Protein AF-A0A412AQC3-F1 (afdb_monomer_lite)

Sequence (320 aa):
MAAETPCSVLYNDIRSFGGLKHLEIARMLINGNSYLGSTLLEKCSSNRSYLTRYIVHRKPDQCAPAIYSDFTVTTLHLSAAICSKLGGGESAYRAIAEHYRGPAANEMMSALASYKLDSRLYANALNRIDNFDGNAVREKSTLYLMLFVATGALADPIQGVATVERFCDSKTGGHFGTTETTVGRGFTGSLEQPRTVAPNLGLLRTHADNCVDMQIHPLTRDPRGTVIGSLPKTSPSITDVGADASREHLRIWLEGGRWYAQGLGSTNGTVLESGAGDGDIVIEPPRDQREPGKIYPPVEIENSDRLHLGLYTTFLVIVD

Foldseek 3Di:
DPQFALLLLLQVCCCVQLVDHSLRLCVLWFDQCDDDVPDRCVVVSVPPVSCCPQQRRDHLVSADPVGTDQLLRSLVVSLVSSCVVVVHDPVSLLSLLCCLLPVSLVSSLSNCVVNVHPSLLLNLLSLVLVPPPPDDSNRSSSLSSQLSNQCSRNVHSLRSSVSSVVVVCVVVPDDDDDPDDPDDDDDDDDDDDPDPQQFWKWKWWAWPVRDIDPDTHTWDQPQQTEWEFCAEPDPPYDNPFDNQGHNGAKGWYDDPNFIWIAGPLTQQFKWKQAQVRPGIDGRTHHNVPDDPPDGRDIDTDDAQIWMDRHDTIIIHMHGD

pLDDT: mean 84.26, std 16.66, range [25.62, 98.25]

Structure (mmCIF, N/CA/C/O backbone):
data_AF-A0A412AQC3-F1
#
_entry.id   AF-A0A412AQ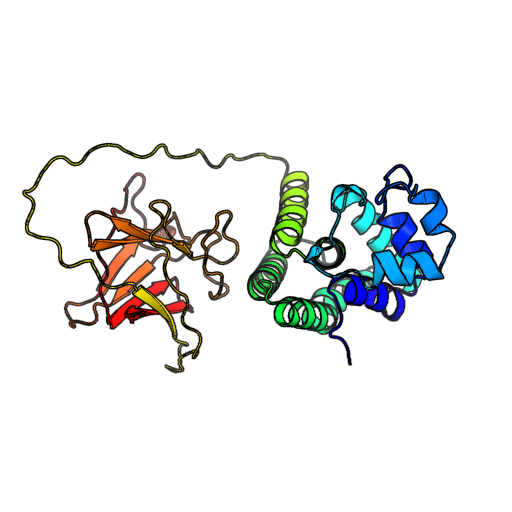C3-F1
#
loop_
_atom_site.group_PDB
_atom_site.id
_atom_site.type_symbol
_atom_site.label_atom_id
_atom_site.label_alt_id
_atom_site.label_comp_id
_atom_site.label_asym_id
_atom_site.label_entity_id
_atom_site.label_seq_id
_atom_site.pdbx_PDB_ins_code
_atom_site.Cartn_x
_atom_site.Cartn_y
_atom_site.Cartn_z
_atom_site.occupancy
_atom_site.B_iso_or_equiv
_atom_site.auth_seq_id
_atom_site.auth_comp_id
_atom_site.auth_asym_id
_atom_site.auth_atom_id
_atom_site.pdbx_PDB_model_num
ATOM 1 N N . MET A 1 1 ? 16.361 -23.184 0.534 1.00 46.31 1 MET A N 1
ATOM 2 C CA . MET A 1 1 ? 16.804 -22.000 -0.237 1.00 46.31 1 MET A CA 1
ATOM 3 C C . MET A 1 1 ? 16.588 -20.777 0.637 1.00 46.31 1 MET A C 1
ATOM 5 O O . MET A 1 1 ? 15.624 -20.783 1.390 1.00 46.31 1 MET A O 1
ATOM 9 N N . ALA A 1 2 ? 17.494 -19.795 0.632 1.00 60.47 2 ALA A N 1
ATOM 10 C CA . ALA A 1 2 ? 17.238 -18.533 1.333 1.00 60.47 2 ALA A CA 1
ATOM 11 C C . ALA A 1 2 ? 16.046 -17.833 0.661 1.00 60.47 2 ALA A C 1
ATOM 13 O O . ALA A 1 2 ? 15.967 -17.865 -0.565 1.00 60.47 2 ALA A O 1
ATOM 14 N N . ALA A 1 3 ? 15.129 -17.260 1.444 1.00 76.12 3 ALA A N 1
ATOM 15 C CA . ALA A 1 3 ? 14.009 -16.498 0.897 1.00 76.12 3 ALA A CA 1
ATOM 16 C C . ALA A 1 3 ? 14.535 -15.328 0.049 1.00 76.12 3 ALA A C 1
ATOM 18 O O . ALA A 1 3 ? 15.526 -14.692 0.422 1.00 76.12 3 ALA A O 1
ATOM 19 N N . GLU A 1 4 ? 13.900 -15.066 -1.093 1.00 89.38 4 GLU A N 1
ATOM 20 C CA . GLU A 1 4 ? 14.240 -13.905 -1.912 1.00 89.38 4 GLU A CA 1
ATOM 21 C C . GLU A 1 4 ? 13.885 -12.619 -1.163 1.00 89.38 4 GLU A C 1
ATOM 23 O O . GLU A 1 4 ? 12.818 -12.494 -0.563 1.00 89.38 4 GLU A O 1
ATOM 28 N N . THR A 1 5 ? 14.806 -11.657 -1.165 1.00 94.00 5 THR A N 1
ATOM 29 C CA . THR A 1 5 ? 14.566 -10.338 -0.575 1.00 94.00 5 THR A CA 1
ATOM 30 C C . THR A 1 5 ? 13.773 -9.468 -1.553 1.00 94.00 5 THR A C 1
ATOM 32 O O . THR A 1 5 ? 13.938 -9.641 -2.767 1.00 94.00 5 THR A O 1
ATOM 35 N N . PRO A 1 6 ? 12.994 -8.476 -1.074 1.00 95.69 6 PRO A N 1
ATOM 36 C CA . PRO A 1 6 ? 12.306 -7.519 -1.950 1.00 95.69 6 PRO A CA 1
ATOM 37 C C . PRO A 1 6 ? 13.243 -6.853 -2.972 1.00 95.69 6 PRO A C 1
ATOM 39 O O . PRO A 1 6 ? 12.898 -6.692 -4.142 1.00 95.69 6 PRO A O 1
ATOM 42 N N . CYS A 1 7 ? 14.478 -6.542 -2.562 1.00 94.81 7 CYS A N 1
ATOM 43 C CA . CYS A 1 7 ? 15.489 -5.975 -3.453 1.00 94.81 7 CYS A CA 1
ATOM 44 C C . CYS A 1 7 ? 15.936 -6.984 -4.521 1.00 94.81 7 CYS A C 1
ATOM 46 O O . CYS A 1 7 ? 16.091 -6.630 -5.689 1.00 94.81 7 CYS A O 1
ATOM 48 N N . SER A 1 8 ? 16.094 -8.262 -4.167 1.00 94.81 8 SER A N 1
ATOM 49 C CA . SER A 1 8 ? 16.455 -9.275 -5.160 1.00 94.81 8 SER A CA 1
ATOM 50 C C . SER A 1 8 ? 15.339 -9.511 -6.177 1.00 94.81 8 SER A C 1
ATOM 52 O O . SER A 1 8 ? 15.646 -9.580 -7.366 1.00 94.81 8 SER A O 1
ATOM 54 N N . VAL A 1 9 ? 14.071 -9.512 -5.742 1.00 97.00 9 VAL A N 1
ATOM 55 C CA . VAL A 1 9 ? 12.899 -9.569 -6.633 1.00 97.00 9 VAL A CA 1
ATOM 56 C C . VAL A 1 9 ? 12.920 -8.390 -7.604 1.00 97.00 9 VAL A C 1
ATOM 58 O O . VAL A 1 9 ? 12.839 -8.597 -8.810 1.00 97.00 9 VAL A O 1
ATOM 61 N N . LEU A 1 10 ? 13.149 -7.167 -7.110 1.00 97.00 10 LEU A N 1
ATOM 62 C CA . LEU A 1 10 ? 13.261 -5.966 -7.943 1.00 97.00 10 LEU A CA 1
ATOM 63 C C . LEU A 1 10 ? 14.299 -6.109 -9.069 1.00 97.00 10 LEU A C 1
ATOM 65 O O . LEU A 1 10 ? 14.001 -5.871 -10.240 1.00 97.00 10 LEU A O 1
ATOM 69 N N . TYR A 1 11 ? 15.534 -6.475 -8.723 1.00 95.44 11 TYR A N 1
ATOM 70 C CA . TYR A 1 11 ? 16.619 -6.561 -9.704 1.00 95.44 11 TYR A CA 1
ATOM 71 C C . TYR A 1 11 ? 16.440 -7.732 -10.676 1.00 95.44 11 TYR A C 1
ATOM 73 O O . TYR A 1 11 ? 16.729 -7.581 -11.867 1.00 95.44 11 TYR A O 1
ATOM 81 N N . ASN A 1 12 ? 15.982 -8.885 -10.182 1.00 95.75 12 ASN A N 1
ATOM 82 C CA . ASN A 1 12 ? 15.753 -10.072 -11.002 1.00 95.75 12 ASN A CA 1
ATOM 83 C C . ASN A 1 12 ? 14.592 -9.857 -11.983 1.00 95.75 12 ASN A C 1
ATOM 85 O O . ASN A 1 12 ? 14.699 -10.247 -13.149 1.00 95.75 12 ASN A O 1
ATOM 89 N N . ASP A 1 13 ? 13.524 -9.192 -11.544 1.00 97.62 13 ASP A N 1
ATOM 90 C CA . ASP A 1 13 ? 12.362 -8.883 -12.373 1.00 97.62 13 ASP A CA 1
ATOM 91 C C . ASP A 1 13 ? 12.714 -7.898 -13.493 1.00 97.62 13 ASP A C 1
ATOM 93 O O . ASP A 1 13 ? 12.592 -8.229 -14.672 1.00 97.62 13 ASP A O 1
ATOM 97 N N . ILE A 1 14 ? 13.287 -6.735 -13.158 1.00 96.88 14 ILE A N 1
ATOM 98 C CA . ILE A 1 14 ? 13.678 -5.739 -14.171 1.00 96.88 14 ILE A CA 1
ATOM 99 C C . ILE A 1 14 ? 14.715 -6.322 -15.147 1.00 96.88 14 ILE A C 1
ATOM 101 O O . ILE A 1 14 ? 14.774 -5.933 -16.317 1.00 96.88 14 ILE A O 1
ATOM 105 N N . ARG A 1 15 ? 15.528 -7.290 -14.709 1.00 95.62 15 ARG A N 1
ATOM 106 C CA . ARG A 1 15 ? 16.438 -8.002 -15.606 1.00 95.62 15 ARG A CA 1
ATOM 107 C C . ARG A 1 15 ? 15.732 -8.963 -16.549 1.00 95.62 15 ARG A C 1
ATOM 109 O O . ARG A 1 15 ? 16.081 -8.998 -17.728 1.00 95.62 15 ARG A O 1
ATOM 116 N N . SER A 1 16 ? 14.830 -9.784 -16.028 1.00 96.12 16 SER A N 1
ATOM 117 C CA . SER A 1 16 ? 14.173 -10.845 -16.795 1.00 96.12 16 SER A CA 1
ATOM 118 C C . SER A 1 16 ? 13.076 -10.298 -17.706 1.00 96.12 16 SER A C 1
ATOM 120 O O . SER A 1 16 ? 13.080 -10.606 -18.895 1.00 96.12 16 SER A O 1
ATOM 122 N N . PHE A 1 17 ? 12.204 -9.440 -17.180 1.00 97.06 17 PHE A N 1
ATOM 123 C CA . PHE A 1 17 ? 11.136 -8.780 -17.924 1.00 97.06 17 PHE A CA 1
ATOM 124 C C . PHE A 1 17 ? 11.638 -7.540 -18.671 1.00 97.06 17 PHE A C 1
ATOM 126 O O . PHE A 1 17 ? 11.439 -7.399 -19.875 1.00 97.06 17 PHE A O 1
ATOM 133 N N . GLY A 1 18 ? 12.337 -6.646 -17.968 1.00 93.19 18 GLY A N 1
ATOM 134 C CA . GLY A 1 18 ? 12.772 -5.361 -18.521 1.00 93.19 18 GLY A CA 1
ATOM 135 C C . GLY A 1 18 ? 14.003 -5.424 -19.431 1.00 93.19 18 GLY A C 1
ATOM 136 O O . GLY A 1 18 ? 14.337 -4.438 -20.088 1.00 93.19 18 GLY A O 1
ATOM 137 N N . GLY A 1 19 ? 14.705 -6.562 -19.472 1.00 93.69 19 GLY A N 1
ATOM 138 C CA . GLY A 1 19 ? 15.883 -6.768 -20.317 1.00 93.69 19 GLY A CA 1
ATOM 139 C C . GLY A 1 19 ? 17.107 -5.926 -19.929 1.00 93.69 19 GLY A C 1
ATOM 140 O O . GLY A 1 19 ? 18.014 -5.752 -20.752 1.00 93.69 19 GLY A O 1
ATOM 141 N N . LEU A 1 20 ? 17.149 -5.387 -18.704 1.00 93.56 20 LEU A N 1
ATOM 142 C CA . LEU A 1 20 ? 18.260 -4.574 -18.196 1.00 93.56 20 LEU A CA 1
ATOM 143 C C . LEU A 1 20 ? 19.239 -5.409 -17.363 1.00 93.56 20 LEU A C 1
ATOM 145 O O . LEU A 1 20 ? 18.870 -6.311 -16.617 1.00 93.56 20 LEU A O 1
ATOM 149 N N . LYS A 1 21 ? 20.533 -5.110 -17.425 1.00 91.25 21 LYS A N 1
ATOM 150 C CA . LYS A 1 21 ? 21.514 -5.753 -16.538 1.00 91.25 21 LYS A CA 1
ATOM 151 C C . LYS A 1 21 ? 21.414 -5.148 -15.139 1.00 91.25 21 LYS A C 1
ATOM 153 O O . LYS A 1 21 ? 21.172 -3.954 -14.999 1.00 91.25 21 LYS A O 1
ATOM 158 N N . HIS A 1 22 ? 21.751 -5.921 -14.099 1.00 90.12 22 HIS A N 1
ATOM 159 C CA . HIS A 1 22 ? 21.803 -5.405 -12.717 1.00 90.12 22 HIS A CA 1
ATOM 160 C C . HIS A 1 22 ? 22.642 -4.125 -12.601 1.00 90.12 22 HIS A C 1
ATOM 162 O O . HIS A 1 22 ? 22.300 -3.234 -11.837 1.00 90.12 22 HIS A O 1
ATOM 168 N N . LEU A 1 23 ? 23.713 -4.008 -13.393 1.00 86.62 23 LEU A N 1
ATOM 169 C CA . LEU A 1 23 ? 24.557 -2.815 -13.418 1.00 86.62 23 LEU A CA 1
ATOM 170 C C . LEU A 1 23 ? 23.828 -1.569 -13.939 1.00 86.62 23 LEU A C 1
ATOM 172 O O . LEU A 1 23 ? 24.026 -0.482 -13.411 1.00 86.62 23 LEU A O 1
ATOM 176 N N . GLU A 1 24 ? 23.006 -1.727 -14.978 1.00 89.00 24 GLU A N 1
ATOM 177 C CA . GLU A 1 24 ? 22.219 -0.637 -15.564 1.00 89.00 24 GLU A CA 1
ATOM 178 C C . GLU A 1 24 ? 21.145 -0.186 -14.574 1.00 89.00 24 GLU A C 1
ATOM 180 O O . GLU A 1 24 ? 21.021 1.006 -14.309 1.00 89.00 24 GLU A O 1
ATOM 185 N N . ILE A 1 25 ? 20.465 -1.149 -13.944 1.00 92.00 25 ILE A N 1
ATOM 186 C CA . ILE A 1 25 ? 19.465 -0.903 -12.898 1.00 92.00 25 ILE A CA 1
ATOM 187 C C . ILE A 1 25 ? 20.100 -0.141 -11.726 1.00 92.00 25 ILE A C 1
ATOM 189 O O . ILE A 1 25 ? 19.596 0.895 -11.305 1.00 92.00 25 ILE A O 1
ATOM 193 N N . ALA A 1 26 ? 21.254 -0.604 -11.239 1.00 89.31 26 ALA A N 1
ATOM 194 C CA . ALA A 1 26 ? 21.954 0.018 -10.120 1.00 89.31 26 ALA A CA 1
ATOM 195 C C . ALA A 1 26 ? 22.400 1.451 -10.422 1.00 89.31 26 ALA A C 1
ATOM 197 O O . ALA A 1 26 ? 22.283 2.314 -9.563 1.00 89.31 26 ALA A O 1
ATOM 198 N N . ARG A 1 27 ? 22.885 1.721 -11.639 1.00 86.44 27 ARG A N 1
ATOM 199 C CA . ARG A 1 27 ? 23.279 3.076 -12.059 1.00 86.44 27 ARG A CA 1
ATOM 200 C C . ARG A 1 27 ? 22.101 4.037 -12.155 1.00 86.44 27 ARG A C 1
ATOM 202 O O . ARG A 1 27 ? 22.302 5.234 -12.006 1.00 86.44 27 ARG A O 1
ATOM 209 N N . MET A 1 28 ? 20.904 3.525 -12.431 1.00 90.25 28 MET A N 1
ATOM 210 C CA . MET A 1 28 ? 19.693 4.337 -12.409 1.00 90.25 28 MET A CA 1
ATOM 211 C C . MET A 1 28 ? 19.215 4.571 -10.978 1.00 90.25 28 MET A C 1
ATOM 213 O O . MET A 1 28 ? 18.872 5.695 -10.652 1.00 90.25 28 MET A O 1
ATOM 217 N N . LEU A 1 29 ? 19.203 3.544 -10.124 1.00 89.75 29 LEU A N 1
ATOM 218 C CA . LEU A 1 29 ? 18.623 3.634 -8.779 1.00 89.75 29 LEU A CA 1
ATOM 219 C C . LEU A 1 29 ? 19.538 4.280 -7.735 1.00 89.75 29 LEU A C 1
ATOM 221 O O . LEU A 1 29 ? 19.044 4.925 -6.815 1.00 89.75 29 LEU A O 1
ATOM 225 N N . ILE A 1 30 ? 20.849 4.060 -7.815 1.00 87.56 30 ILE A N 1
ATOM 226 C CA . ILE A 1 30 ? 21.800 4.439 -6.767 1.00 87.56 30 ILE A CA 1
ATOM 227 C C . ILE A 1 30 ? 22.397 5.807 -7.077 1.00 87.56 30 ILE A C 1
ATOM 229 O O . ILE A 1 30 ? 22.937 6.038 -8.159 1.00 87.56 30 ILE A O 1
ATOM 233 N N . ASN A 1 31 ? 22.403 6.681 -6.075 1.00 82.06 31 ASN A N 1
ATOM 234 C CA . ASN A 1 31 ? 23.169 7.910 -6.114 1.00 82.06 31 ASN A CA 1
ATOM 235 C C . ASN A 1 31 ? 24.667 7.568 -6.039 1.00 82.06 31 ASN A C 1
ATOM 237 O O . ASN A 1 31 ? 25.172 7.146 -4.998 1.00 82.06 31 ASN A O 1
ATOM 241 N N . GLY A 1 32 ? 25.388 7.746 -7.149 1.00 71.12 32 GLY A N 1
ATOM 242 C CA . GLY A 1 32 ? 26.819 7.428 -7.246 1.00 71.12 32 GLY A CA 1
ATOM 243 C C . GLY A 1 32 ? 27.690 8.162 -6.219 1.00 71.12 32 GLY A C 1
ATOM 244 O O . GLY A 1 32 ? 28.715 7.627 -5.802 1.00 71.12 32 GLY A O 1
ATOM 245 N N . ASN A 1 33 ? 27.238 9.327 -5.745 1.00 75.12 33 ASN A N 1
ATOM 246 C CA . ASN A 1 33 ? 27.928 10.127 -4.731 1.00 75.12 33 ASN A CA 1
ATOM 247 C C . ASN A 1 33 ? 27.667 9.652 -3.290 1.00 75.12 33 ASN A C 1
ATOM 249 O O . ASN A 1 33 ? 28.260 10.187 -2.352 1.00 75.12 33 ASN A O 1
ATOM 253 N N . SER A 1 34 ? 26.786 8.668 -3.096 1.00 74.50 34 SER A N 1
ATOM 254 C CA . SER A 1 34 ? 26.482 8.111 -1.780 1.00 74.50 34 SER A CA 1
ATOM 255 C C . SER A 1 34 ? 27.502 7.054 -1.352 1.00 74.50 34 SER A C 1
ATOM 257 O O . SER A 1 34 ? 28.178 6.413 -2.163 1.00 74.50 34 SER A O 1
ATOM 259 N N . TYR A 1 35 ? 27.579 6.844 -0.040 1.00 71.94 35 TYR A N 1
ATOM 260 C CA . TYR A 1 35 ? 28.471 5.876 0.588 1.00 71.94 35 TYR A CA 1
ATOM 261 C C . TYR A 1 35 ? 27.675 4.759 1.263 1.00 71.94 35 TYR A C 1
ATOM 263 O O . TYR A 1 35 ? 26.619 4.998 1.849 1.00 71.94 35 TYR A O 1
ATOM 271 N N . LEU A 1 36 ? 28.211 3.539 1.225 1.00 68.50 36 LEU A N 1
ATOM 272 C CA . LEU A 1 36 ? 27.773 2.432 2.075 1.00 68.50 36 LEU A CA 1
ATOM 273 C C . LEU A 1 36 ? 28.935 2.052 2.998 1.00 68.50 36 LEU A C 1
ATOM 275 O O . LEU A 1 36 ? 29.924 1.453 2.566 1.00 68.50 36 LEU A O 1
ATOM 279 N N . GLY A 1 37 ? 28.851 2.468 4.263 1.00 74.12 37 GLY A N 1
ATOM 280 C CA . GLY A 1 37 ? 30.009 2.472 5.159 1.00 74.12 37 GLY A CA 1
ATOM 281 C C . GLY A 1 37 ? 31.085 3.430 4.637 1.00 74.12 37 GLY A C 1
ATOM 282 O O . GLY A 1 37 ? 30.798 4.587 4.358 1.00 74.12 37 GLY A O 1
ATOM 283 N N . SER A 1 38 ? 32.314 2.945 4.457 1.00 69.50 38 SER A N 1
ATOM 284 C CA . SER A 1 38 ? 33.432 3.720 3.894 1.00 69.50 38 SER A CA 1
ATOM 285 C C . SER A 1 38 ? 33.549 3.642 2.363 1.00 69.50 38 SER A C 1
ATOM 287 O O . SER A 1 38 ? 34.479 4.206 1.787 1.00 69.50 38 SER A O 1
ATOM 289 N N . THR A 1 39 ? 32.641 2.931 1.682 1.00 71.06 39 THR A N 1
ATOM 290 C CA . THR A 1 39 ? 32.763 2.663 0.240 1.00 71.06 39 THR A CA 1
ATOM 291 C C . THR A 1 39 ? 31.889 3.604 -0.585 1.00 71.06 39 THR A C 1
ATOM 293 O O . THR A 1 39 ? 30.672 3.614 -0.414 1.00 71.06 39 THR A O 1
ATOM 296 N N . LEU A 1 40 ? 32.502 4.347 -1.515 1.00 72.12 40 LEU A N 1
ATOM 297 C CA . LEU A 1 40 ? 31.800 5.164 -2.513 1.00 72.12 40 LEU A CA 1
ATOM 298 C C . LEU A 1 40 ? 31.076 4.266 -3.525 1.00 72.12 40 LEU A C 1
ATOM 300 O O . LEU A 1 40 ? 31.705 3.426 -4.180 1.00 72.12 40 LEU A O 1
ATOM 304 N N . LEU A 1 41 ? 29.769 4.460 -3.684 1.00 71.69 41 LEU A N 1
ATOM 305 C CA . LEU A 1 41 ? 28.930 3.560 -4.476 1.00 71.69 41 LEU A CA 1
ATOM 306 C C . LEU A 1 41 ? 29.138 3.672 -5.988 1.00 71.69 41 LEU A C 1
ATOM 308 O O . LEU A 1 41 ? 28.907 2.691 -6.698 1.00 71.69 41 LEU A O 1
ATOM 312 N N . GLU A 1 42 ? 29.680 4.783 -6.486 1.00 70.38 42 GLU A N 1
ATOM 313 C CA . GLU A 1 42 ? 30.156 4.883 -7.870 1.00 70.38 42 GLU A CA 1
ATOM 314 C C . GLU A 1 42 ? 31.153 3.756 -8.207 1.00 70.38 42 GLU A C 1
ATOM 316 O O . GLU A 1 42 ? 31.015 3.069 -9.225 1.00 70.38 42 GLU A O 1
ATOM 321 N N . LYS A 1 43 ? 32.092 3.463 -7.296 1.00 64.38 43 LYS A N 1
ATOM 322 C CA . LYS A 1 43 ? 33.069 2.372 -7.461 1.00 64.38 43 LYS A CA 1
ATOM 323 C C . LYS A 1 43 ? 32.405 0.992 -7.380 1.00 64.38 43 LYS A C 1
ATOM 325 O O . LYS A 1 43 ? 32.821 0.058 -8.067 1.00 64.38 43 LYS A O 1
ATOM 330 N N . CYS A 1 44 ? 31.331 0.863 -6.602 1.00 62.97 44 CYS A N 1
ATOM 331 C CA . CYS A 1 44 ? 30.537 -0.364 -6.478 1.00 62.97 44 CYS A CA 1
ATOM 332 C C . CYS A 1 44 ? 29.709 -0.662 -7.731 1.00 62.97 44 CYS A C 1
ATOM 334 O O . CYS A 1 44 ? 29.582 -1.824 -8.117 1.00 62.97 44 CYS A O 1
ATOM 336 N N . SER A 1 45 ? 29.228 0.378 -8.418 1.00 62.00 45 SER A N 1
ATOM 337 C CA . SER A 1 45 ? 28.514 0.287 -9.702 1.00 62.00 45 SER A CA 1
ATOM 338 C C . SER A 1 45 ? 29.398 -0.166 -10.878 1.00 62.00 45 SER A C 1
ATOM 340 O O . SER A 1 45 ? 28.942 -0.239 -12.018 1.00 62.00 45 SER A O 1
ATOM 342 N N . SER A 1 46 ? 30.669 -0.474 -10.604 1.00 68.19 46 SER A N 1
ATOM 343 C CA . SER A 1 46 ? 31.635 -1.059 -11.538 1.00 68.19 46 SER A CA 1
ATOM 344 C C . SER A 1 46 ? 32.037 -2.492 -11.149 1.00 68.19 46 SER A C 1
ATOM 346 O O . SER A 1 46 ? 32.653 -3.196 -11.947 1.00 68.19 46 SER A O 1
ATOM 348 N N . ASN A 1 47 ? 31.666 -2.962 -9.947 1.00 76.44 47 ASN A N 1
ATOM 349 C CA . ASN A 1 47 ? 32.012 -4.286 -9.425 1.00 76.44 47 ASN A CA 1
ATOM 350 C C . ASN A 1 47 ? 30.760 -5.165 -9.264 1.00 76.44 47 ASN A C 1
ATOM 352 O O . ASN A 1 47 ? 30.008 -5.061 -8.292 1.00 76.44 47 ASN A O 1
ATOM 356 N N . ARG A 1 48 ? 30.568 -6.092 -10.210 1.00 74.56 48 ARG A N 1
ATOM 357 C CA . ARG A 1 48 ? 29.408 -6.999 -10.260 1.00 74.56 48 ARG A CA 1
ATOM 358 C C . ARG A 1 48 ? 29.245 -7.854 -8.999 1.00 74.56 48 ARG A C 1
ATOM 360 O O . ARG A 1 48 ? 28.116 -8.055 -8.545 1.00 74.56 48 ARG A O 1
ATOM 367 N N . SER A 1 49 ? 30.346 -8.360 -8.446 1.00 77.75 49 SER A N 1
ATOM 368 C CA . SER A 1 49 ? 30.324 -9.213 -7.253 1.00 77.75 49 SER A CA 1
ATOM 369 C C . SER A 1 49 ? 29.890 -8.423 -6.021 1.00 77.75 49 SER A C 1
ATOM 371 O O . SER A 1 49 ? 29.086 -8.912 -5.231 1.00 77.75 49 SER A O 1
ATOM 373 N N . TYR A 1 50 ? 30.358 -7.176 -5.897 1.00 79.69 50 TYR A N 1
ATOM 374 C CA . TYR A 1 50 ? 29.933 -6.277 -4.826 1.00 79.69 50 TYR A CA 1
ATOM 375 C C . TYR A 1 50 ? 28.442 -5.949 -4.938 1.00 79.69 50 TYR A C 1
ATOM 377 O O . TYR A 1 50 ? 27.698 -6.123 -3.974 1.00 79.69 50 TYR A O 1
ATOM 385 N N . LEU A 1 51 ? 27.995 -5.524 -6.125 1.00 81.19 51 LEU A N 1
ATOM 386 C CA . LEU A 1 51 ? 26.603 -5.150 -6.366 1.00 81.19 51 LEU A CA 1
ATOM 387 C C . LEU A 1 51 ? 25.642 -6.288 -6.001 1.00 81.19 51 LEU A C 1
ATOM 389 O O . LEU A 1 51 ? 24.672 -6.085 -5.275 1.00 81.19 51 LEU A O 1
ATOM 393 N N . THR A 1 52 ? 25.949 -7.500 -6.461 1.00 80.75 52 THR A N 1
ATOM 394 C CA . THR A 1 52 ? 25.108 -8.676 -6.209 1.00 80.75 52 THR A CA 1
ATOM 395 C C . THR A 1 52 ? 25.045 -8.996 -4.713 1.00 80.75 52 THR A C 1
ATOM 397 O O . THR A 1 52 ? 23.965 -9.205 -4.166 1.00 80.75 52 THR A O 1
ATOM 400 N N . ARG A 1 53 ? 26.191 -8.979 -4.022 1.00 78.94 53 ARG A N 1
ATOM 401 C CA . ARG A 1 53 ? 26.277 -9.383 -2.614 1.00 78.94 53 ARG A CA 1
ATOM 402 C C . ARG A 1 53 ? 25.704 -8.355 -1.635 1.00 78.94 53 ARG A C 1
ATOM 404 O O . ARG A 1 53 ? 25.102 -8.758 -0.648 1.00 78.94 53 ARG A O 1
ATOM 411 N N . TYR A 1 54 ? 25.916 -7.061 -1.874 1.00 80.25 54 TYR A N 1
ATOM 412 C CA . TYR A 1 54 ? 25.642 -6.006 -0.883 1.00 80.25 54 TYR A CA 1
ATOM 413 C C . TYR A 1 54 ? 24.456 -5.100 -1.230 1.00 80.25 54 TYR A C 1
ATOM 415 O O . TYR A 1 54 ? 23.963 -4.372 -0.363 1.00 80.25 54 TYR A O 1
ATOM 423 N N . ILE A 1 55 ? 23.996 -5.117 -2.484 1.00 84.44 55 ILE A N 1
ATOM 424 C CA . ILE A 1 55 ? 22.815 -4.359 -2.914 1.00 84.44 55 ILE A CA 1
ATOM 425 C C . ILE A 1 55 ? 21.670 -5.314 -3.245 1.00 84.44 55 ILE A C 1
ATOM 427 O O . ILE A 1 55 ? 20.642 -5.259 -2.582 1.00 84.44 55 ILE A O 1
ATOM 431 N N . VAL A 1 56 ? 21.858 -6.216 -4.215 1.00 86.62 56 VAL A N 1
ATOM 432 C CA . VAL A 1 56 ? 20.769 -7.055 -4.753 1.00 86.62 56 VAL A CA 1
ATOM 433 C C . VAL A 1 56 ? 20.188 -7.989 -3.691 1.00 86.62 56 VAL A C 1
ATOM 435 O O . VAL A 1 56 ? 18.986 -7.996 -3.475 1.00 86.62 56 VAL A O 1
ATOM 438 N N . HIS A 1 57 ? 21.026 -8.744 -2.977 1.00 87.81 57 HIS A N 1
ATOM 439 C CA . HIS A 1 57 ? 20.567 -9.698 -1.951 1.00 87.81 57 HIS A CA 1
ATOM 440 C C . HIS A 1 57 ? 20.519 -9.113 -0.538 1.00 87.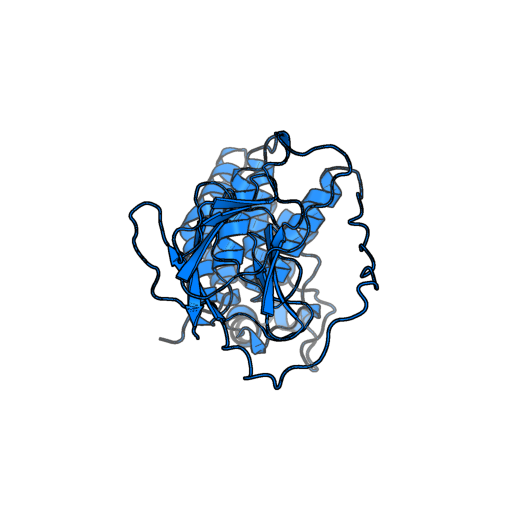81 57 HIS A C 1
ATOM 442 O O . HIS A 1 57 ? 20.622 -9.832 0.457 1.00 87.81 57 HIS A O 1
ATOM 448 N N . ARG A 1 58 ? 20.399 -7.791 -0.438 1.00 86.81 58 ARG A N 1
ATOM 449 C CA . ARG A 1 58 ? 20.313 -7.103 0.843 1.00 86.81 58 ARG A CA 1
ATOM 450 C C . ARG A 1 58 ? 19.009 -7.464 1.552 1.00 86.81 58 ARG A C 1
ATOM 452 O O . ARG A 1 58 ? 17.945 -7.456 0.931 1.00 86.81 58 ARG A O 1
ATOM 459 N N . LYS A 1 59 ? 19.105 -7.761 2.848 1.00 89.44 59 LYS A N 1
ATOM 460 C CA . LYS A 1 59 ? 17.944 -8.012 3.708 1.00 89.44 59 LYS A CA 1
ATOM 461 C C . LYS A 1 59 ? 17.276 -6.697 4.147 1.00 89.44 59 LYS A C 1
ATOM 463 O O . LYS A 1 59 ? 17.955 -5.669 4.164 1.00 89.44 59 LYS A O 1
ATOM 468 N N . PRO A 1 60 ? 15.986 -6.708 4.529 1.00 88.38 60 PRO A N 1
ATOM 469 C CA . PRO A 1 60 ? 15.271 -5.488 4.919 1.00 88.38 60 PRO A CA 1
ATOM 470 C C . PRO A 1 60 ? 15.941 -4.688 6.049 1.00 88.38 60 PRO A C 1
ATOM 472 O O . PRO A 1 60 ? 16.050 -3.470 5.961 1.00 88.38 60 PRO A O 1
ATOM 475 N N . ASP A 1 61 ? 16.498 -5.367 7.055 1.00 86.69 61 ASP A N 1
ATOM 476 C CA . ASP A 1 61 ? 17.220 -4.770 8.192 1.00 86.69 61 ASP A CA 1
ATOM 477 C C . ASP A 1 61 ? 18.540 -4.077 7.807 1.00 86.69 61 ASP A C 1
ATOM 479 O O . ASP A 1 61 ? 19.109 -3.320 8.588 1.00 86.69 61 ASP A O 1
ATOM 483 N N . GLN A 1 62 ? 19.032 -4.319 6.592 1.00 84.50 62 GLN A N 1
ATOM 484 C CA . GLN A 1 62 ? 20.269 -3.749 6.056 1.00 84.50 62 GLN A CA 1
ATOM 485 C C . GLN A 1 62 ? 20.003 -2.615 5.054 1.00 84.50 62 GLN A C 1
ATOM 487 O O . GLN A 1 62 ? 20.936 -2.120 4.402 1.00 84.50 62 GLN A O 1
ATOM 492 N N . CYS A 1 63 ? 18.738 -2.229 4.862 1.00 82.19 63 CYS A N 1
ATOM 493 C CA . CYS A 1 63 ? 18.363 -1.169 3.939 1.00 82.19 63 CYS A CA 1
ATOM 494 C C . CYS A 1 63 ? 19.016 0.167 4.324 1.00 82.19 63 CYS A C 1
ATOM 496 O O . CYS A 1 63 ? 19.083 0.537 5.491 1.00 82.19 63 CYS A O 1
ATOM 498 N N . ALA A 1 64 ? 19.524 0.893 3.326 1.00 82.44 64 ALA A N 1
ATOM 499 C CA . ALA A 1 64 ? 20.129 2.208 3.515 1.00 82.44 64 ALA A CA 1
ATOM 500 C C . ALA A 1 64 ? 19.474 3.194 2.540 1.00 82.44 64 ALA A C 1
ATOM 502 O O . ALA A 1 64 ? 20.002 3.387 1.447 1.00 82.44 64 ALA A O 1
ATOM 503 N N . PRO A 1 65 ? 18.335 3.812 2.900 1.00 85.00 65 PRO A N 1
ATOM 504 C CA . PRO A 1 65 ? 17.553 4.643 1.981 1.00 85.00 65 PRO A CA 1
ATOM 505 C C . PRO A 1 65 ? 18.356 5.771 1.317 1.00 85.00 65 PRO A C 1
ATOM 507 O O . PRO A 1 65 ? 18.168 6.051 0.139 1.00 85.00 65 PRO A O 1
ATOM 510 N N . ALA A 1 66 ? 19.320 6.356 2.037 1.00 84.75 66 ALA A N 1
ATOM 511 C CA . ALA A 1 66 ? 20.164 7.460 1.568 1.00 84.75 66 ALA A CA 1
ATOM 512 C C . ALA A 1 66 ? 21.075 7.121 0.369 1.00 84.75 66 ALA A C 1
ATOM 514 O O . ALA A 1 66 ? 21.696 8.012 -0.217 1.00 84.75 66 ALA A O 1
ATOM 515 N N . ILE A 1 67 ? 21.199 5.841 0.005 1.00 85.44 67 ILE A N 1
ATOM 516 C CA . ILE A 1 67 ? 21.982 5.444 -1.168 1.00 85.44 67 ILE A CA 1
ATOM 517 C C . ILE A 1 67 ? 21.212 5.615 -2.472 1.00 85.44 67 ILE A C 1
ATOM 519 O O . ILE A 1 67 ? 21.833 5.636 -3.530 1.00 85.44 67 ILE A O 1
ATOM 523 N N . TYR A 1 68 ? 19.884 5.687 -2.414 1.00 89.12 68 TYR A N 1
ATOM 524 C CA . TYR A 1 68 ? 19.055 5.755 -3.604 1.00 89.12 68 TYR A CA 1
ATOM 525 C C . TYR A 1 68 ? 18.860 7.200 -4.058 1.00 89.12 68 TYR A C 1
ATOM 527 O O . TYR A 1 68 ? 18.794 8.134 -3.258 1.00 89.12 68 TYR A O 1
ATOM 535 N N . SER A 1 69 ? 18.801 7.376 -5.372 1.00 88.00 69 SER A N 1
ATOM 536 C CA . SER A 1 69 ? 18.350 8.609 -6.007 1.00 88.00 69 SER A CA 1
ATOM 537 C C . SER A 1 69 ? 16.830 8.749 -5.882 1.00 88.00 69 SER A C 1
ATOM 539 O O . SER A 1 69 ? 16.137 7.836 -5.437 1.00 88.00 69 SER A O 1
ATOM 541 N N . ASP A 1 70 ? 16.296 9.900 -6.291 1.00 90.25 70 ASP A N 1
ATOM 542 C CA . ASP A 1 70 ? 14.855 10.141 -6.273 1.00 90.25 70 ASP A CA 1
ATOM 543 C C . ASP A 1 70 ? 14.091 9.069 -7.078 1.00 90.25 70 ASP A C 1
ATOM 545 O O . ASP A 1 70 ? 14.302 8.887 -8.282 1.00 90.25 70 ASP A O 1
ATOM 549 N N . PHE A 1 71 ? 13.195 8.342 -6.408 1.00 92.94 71 PHE A N 1
ATOM 550 C CA . PHE A 1 71 ? 12.453 7.239 -7.020 1.00 92.94 71 PHE A CA 1
ATOM 551 C C . PHE A 1 71 ? 11.499 7.688 -8.127 1.00 92.94 71 PHE A C 1
ATOM 553 O O . PHE A 1 71 ? 11.229 6.917 -9.045 1.00 92.94 71 PHE A O 1
ATOM 560 N N . THR A 1 72 ? 11.035 8.935 -8.099 1.00 89.44 72 THR A N 1
ATOM 561 C CA . THR A 1 72 ? 10.176 9.493 -9.145 1.00 89.44 72 THR A CA 1
ATOM 562 C C . THR A 1 72 ? 10.940 9.580 -10.460 1.00 89.44 72 THR A C 1
ATOM 564 O O . THR A 1 72 ? 10.515 9.030 -11.479 1.00 89.44 72 THR A O 1
ATOM 567 N N . VAL A 1 73 ? 12.107 10.229 -10.431 1.00 88.88 73 VAL A N 1
ATOM 568 C CA . VAL A 1 73 ? 12.955 10.425 -11.616 1.00 88.88 73 VAL A CA 1
ATOM 569 C C . VAL A 1 73 ? 13.477 9.087 -12.133 1.00 88.88 73 VAL A C 1
ATOM 571 O O . VAL A 1 73 ? 13.403 8.793 -13.328 1.00 88.88 73 VAL A O 1
ATOM 574 N N . THR A 1 74 ? 13.981 8.246 -11.233 1.00 91.19 74 THR A N 1
ATOM 575 C CA . THR A 1 74 ? 14.594 6.967 -11.610 1.00 91.19 74 THR A CA 1
ATOM 576 C C . THR A 1 74 ? 13.579 5.978 -12.173 1.00 91.19 74 THR A C 1
ATOM 578 O O . THR A 1 74 ? 13.876 5.311 -13.164 1.00 91.19 74 THR A O 1
ATOM 581 N N . THR A 1 75 ? 12.355 5.939 -11.638 1.00 93.69 75 THR A N 1
ATOM 582 C CA . THR A 1 75 ? 11.273 5.115 -12.198 1.00 93.69 75 THR A CA 1
ATOM 583 C C . THR A 1 75 ? 10.882 5.581 -13.597 1.00 93.69 75 THR A C 1
ATOM 585 O O . THR A 1 75 ? 10.677 4.748 -14.476 1.00 93.69 75 THR A O 1
ATOM 588 N N . LEU A 1 76 ? 10.814 6.891 -13.855 1.00 92.19 76 LEU A N 1
ATOM 589 C CA . LEU A 1 76 ? 10.522 7.402 -15.201 1.00 92.19 76 LEU A CA 1
ATOM 590 C C . LEU A 1 76 ? 11.598 6.979 -16.213 1.00 92.19 76 LEU A C 1
ATOM 592 O O . LEU A 1 76 ? 11.269 6.575 -17.331 1.00 92.19 76 LEU A O 1
ATOM 596 N N . HIS A 1 77 ? 12.872 7.007 -15.813 1.00 92.44 77 HIS A N 1
ATOM 597 C CA . HIS A 1 77 ? 13.977 6.515 -16.640 1.00 92.44 77 HIS A CA 1
ATOM 598 C C . HIS A 1 77 ? 13.906 5.000 -16.869 1.00 92.44 77 HIS A C 1
ATOM 600 O O . HIS A 1 77 ? 14.064 4.552 -18.006 1.00 92.44 77 HIS A O 1
ATOM 606 N N . LEU A 1 78 ? 13.616 4.216 -15.826 1.00 94.31 78 LEU A N 1
ATOM 607 C CA . LEU A 1 78 ? 13.416 2.769 -15.940 1.00 94.31 78 LEU A CA 1
ATOM 608 C C . LEU A 1 78 ? 12.239 2.439 -16.860 1.00 94.31 78 LEU A C 1
ATOM 610 O O . LEU A 1 78 ? 12.385 1.622 -17.761 1.00 94.31 78 LEU A O 1
ATOM 614 N N . SER A 1 79 ? 11.108 3.122 -16.695 1.00 93.75 79 SER A N 1
ATOM 615 C CA . SER A 1 79 ? 9.917 2.969 -17.534 1.00 93.75 79 SER A CA 1
ATOM 616 C C . SER A 1 79 ? 10.241 3.214 -19.009 1.00 93.75 79 SER A C 1
ATOM 618 O O . SER A 1 79 ? 9.899 2.400 -19.865 1.00 93.75 79 SER A O 1
ATOM 620 N N . ALA A 1 80 ? 10.976 4.287 -19.322 1.00 93.69 80 ALA A N 1
ATOM 621 C CA . ALA A 1 80 ? 11.415 4.576 -20.686 1.00 93.69 80 ALA A CA 1
ATOM 622 C C . ALA A 1 80 ? 12.394 3.520 -21.233 1.00 93.69 80 ALA A C 1
ATOM 624 O O . ALA A 1 80 ? 12.266 3.100 -22.386 1.00 93.69 80 ALA A O 1
ATOM 625 N N . ALA A 1 81 ? 13.349 3.065 -20.417 1.00 95.31 81 ALA A N 1
ATOM 626 C CA . ALA A 1 81 ? 14.327 2.055 -20.809 1.00 95.31 81 ALA A CA 1
ATOM 627 C C . ALA A 1 81 ? 13.670 0.692 -21.080 1.00 95.31 81 ALA A C 1
ATOM 629 O O . ALA A 1 81 ? 13.927 0.090 -22.122 1.00 95.31 81 ALA A O 1
ATOM 630 N N . ILE A 1 82 ? 12.782 0.242 -20.191 1.00 96.12 82 ILE A N 1
ATOM 631 C CA . ILE A 1 82 ? 12.008 -0.996 -20.348 1.00 96.12 82 ILE A CA 1
ATOM 632 C C . ILE A 1 82 ? 11.093 -0.885 -21.569 1.00 96.12 82 ILE A C 1
ATOM 634 O O . ILE A 1 82 ? 11.102 -1.766 -22.423 1.00 96.12 82 ILE A O 1
ATOM 638 N N . CYS A 1 83 ? 10.368 0.228 -21.716 1.00 94.88 83 CYS A N 1
ATOM 639 C CA . CYS A 1 83 ? 9.503 0.466 -22.871 1.00 94.88 83 CYS A CA 1
ATOM 640 C C . CYS A 1 83 ? 10.285 0.358 -24.192 1.00 94.88 83 CYS A C 1
ATOM 642 O O . CYS A 1 83 ? 9.840 -0.319 -25.115 1.00 94.88 83 CYS A O 1
ATOM 644 N N . SER A 1 84 ? 11.494 0.926 -24.254 1.00 94.75 84 SER A N 1
ATOM 645 C CA . SER A 1 84 ? 12.393 0.794 -25.408 1.00 94.75 84 SER A CA 1
ATOM 646 C C . SER A 1 84 ? 12.803 -0.661 -25.681 1.00 94.75 84 SER A C 1
ATOM 648 O O . SER A 1 84 ? 12.767 -1.108 -26.828 1.00 94.75 84 SER A O 1
ATOM 650 N N . LYS A 1 85 ? 13.124 -1.442 -24.638 1.00 94.50 85 LYS A N 1
ATOM 651 C CA . LYS A 1 85 ? 13.451 -2.876 -24.770 1.00 94.50 85 LYS A CA 1
ATOM 652 C C . LYS A 1 85 ? 12.273 -3.727 -25.243 1.00 94.50 85 LYS A C 1
ATOM 654 O O . LYS A 1 85 ? 12.495 -4.720 -25.927 1.00 94.50 85 LYS A O 1
ATOM 659 N N . LEU A 1 86 ? 11.048 -3.317 -24.923 1.00 93.19 86 LEU A N 1
ATOM 660 C CA . LEU A 1 86 ? 9.808 -3.986 -25.323 1.00 93.19 86 LEU A CA 1
ATOM 661 C C . LEU A 1 86 ? 9.276 -3.537 -26.699 1.00 93.19 86 LEU A C 1
ATOM 663 O O . LEU A 1 86 ? 8.172 -3.917 -27.080 1.00 93.19 86 LEU A O 1
ATOM 667 N N . GLY A 1 87 ? 10.036 -2.739 -27.458 1.00 91.31 87 GLY A N 1
ATOM 668 C CA . GLY A 1 87 ? 9.654 -2.283 -28.802 1.00 91.31 87 GLY A CA 1
ATOM 669 C C . GLY A 1 87 ? 8.898 -0.949 -28.847 1.00 91.31 87 GLY A C 1
ATOM 670 O O . GLY A 1 87 ? 8.570 -0.472 -29.932 1.00 91.31 87 GLY A O 1
ATOM 671 N N . GLY A 1 88 ? 8.682 -0.306 -27.698 1.00 91.56 88 GLY A N 1
ATOM 672 C CA . GLY A 1 88 ? 8.088 1.023 -27.591 1.00 91.56 88 GLY A CA 1
ATOM 673 C C . GLY A 1 88 ? 6.565 1.069 -27.747 1.00 91.56 88 GLY A C 1
ATOM 674 O O . GLY A 1 88 ? 5.879 0.058 -27.890 1.00 91.56 88 GLY A O 1
ATOM 675 N N . GLY A 1 89 ? 6.027 2.290 -27.715 1.00 89.81 89 GLY A N 1
ATOM 676 C CA . GLY A 1 89 ? 4.605 2.554 -27.943 1.00 89.81 89 GLY A CA 1
ATOM 677 C C . GLY A 1 89 ? 3.682 2.143 -26.791 1.00 89.81 89 GLY A C 1
ATOM 678 O O . GLY A 1 89 ? 4.110 1.821 -25.683 1.00 89.81 89 GLY A O 1
ATOM 679 N N . GLU A 1 90 ? 2.375 2.197 -27.048 1.00 90.56 90 GLU A N 1
ATOM 680 C CA . GLU A 1 90 ? 1.346 1.927 -26.036 1.00 90.56 90 GLU A CA 1
ATOM 681 C C . GLU A 1 90 ? 1.302 0.451 -25.612 1.00 90.56 90 GLU A C 1
ATOM 683 O O . GLU A 1 90 ? 1.073 0.157 -24.441 1.00 90.56 90 GLU A O 1
ATOM 688 N N . SER A 1 91 ? 1.588 -0.480 -26.529 1.00 93.19 91 SER A N 1
ATOM 689 C CA . SER A 1 91 ? 1.651 -1.917 -26.232 1.00 93.19 91 SER A CA 1
ATOM 690 C C . SER A 1 91 ? 2.722 -2.247 -25.194 1.00 93.19 91 SER A C 1
ATOM 692 O O . SER A 1 91 ? 2.470 -3.050 -24.301 1.00 93.19 91 SER A O 1
ATOM 694 N N . ALA A 1 92 ? 3.886 -1.592 -25.260 1.00 95.00 92 ALA A N 1
ATOM 695 C CA . ALA A 1 92 ? 4.934 -1.755 -24.259 1.00 95.00 92 ALA A CA 1
ATOM 696 C C . ALA A 1 92 ? 4.482 -1.244 -22.882 1.00 95.00 92 ALA A C 1
ATOM 698 O O . ALA A 1 92 ? 4.673 -1.927 -21.880 1.00 95.00 92 ALA A O 1
ATOM 699 N N . TYR A 1 93 ? 3.817 -0.085 -22.818 1.00 94.00 93 TYR A N 1
ATOM 700 C CA . TYR A 1 93 ? 3.262 0.424 -21.558 1.00 94.00 93 TYR A CA 1
ATOM 701 C C . TYR A 1 93 ? 2.150 -0.463 -20.991 1.00 94.00 93 TYR A C 1
ATOM 703 O O . TYR A 1 93 ? 2.060 -0.621 -19.775 1.00 94.00 93 TYR A O 1
ATOM 711 N N . ARG A 1 94 ? 1.336 -1.081 -21.851 1.00 95.12 94 ARG A N 1
ATOM 712 C CA . ARG A 1 94 ? 0.335 -2.066 -21.431 1.00 95.12 94 ARG A CA 1
ATOM 713 C C . ARG A 1 94 ? 0.991 -3.311 -20.836 1.00 95.12 94 ARG A C 1
ATOM 715 O O . ARG A 1 94 ? 0.614 -3.703 -19.740 1.00 95.12 94 ARG A O 1
ATOM 722 N N . ALA A 1 95 ? 2.021 -3.850 -21.488 1.00 96.88 95 ALA A N 1
ATOM 723 C CA . ALA A 1 95 ? 2.783 -4.984 -20.967 1.00 96.88 95 ALA A CA 1
ATOM 724 C C . ALA A 1 95 ? 3.442 -4.664 -19.613 1.00 96.88 95 ALA A C 1
ATOM 726 O O . ALA A 1 95 ? 3.393 -5.479 -18.698 1.00 96.88 95 ALA A O 1
ATOM 727 N N . ILE A 1 96 ? 4.007 -3.460 -19.455 1.00 96.81 96 ILE A N 1
ATOM 728 C CA . ILE A 1 96 ? 4.541 -2.981 -18.169 1.00 96.81 96 ILE A CA 1
ATOM 729 C C . ILE A 1 96 ? 3.427 -2.955 -17.112 1.00 96.81 96 ILE A C 1
ATOM 731 O O . ILE A 1 96 ? 3.615 -3.478 -16.017 1.00 96.81 96 ILE A O 1
ATOM 735 N N . ALA A 1 97 ? 2.264 -2.375 -17.424 1.00 95.50 97 ALA A N 1
ATOM 736 C CA . ALA A 1 97 ? 1.153 -2.308 -16.478 1.00 95.50 97 ALA A CA 1
ATOM 737 C C . ALA A 1 97 ? 0.661 -3.701 -16.053 1.00 95.50 97 ALA A C 1
ATOM 739 O O . ALA A 1 97 ? 0.530 -3.961 -14.861 1.00 95.50 97 ALA A O 1
ATOM 740 N N . GLU A 1 98 ? 0.429 -4.601 -17.009 1.00 96.31 98 GLU A N 1
ATOM 741 C CA . GLU A 1 98 ? -0.031 -5.970 -16.749 1.00 96.31 98 GLU A CA 1
ATOM 742 C C . GLU A 1 98 ? 0.976 -6.760 -15.904 1.00 96.31 98 GLU A C 1
ATOM 744 O O . GLU A 1 98 ? 0.590 -7.447 -14.956 1.00 96.31 98 GLU A O 1
ATOM 749 N N . HIS A 1 99 ? 2.271 -6.614 -16.194 1.00 97.94 99 HIS A N 1
ATOM 750 C CA . HIS A 1 99 ? 3.335 -7.311 -15.476 1.00 97.94 99 HIS A CA 1
ATOM 751 C C . HIS A 1 99 ? 3.475 -6.840 -14.023 1.00 97.94 99 HIS A C 1
ATOM 753 O O . HIS A 1 99 ? 3.469 -7.658 -13.100 1.00 97.94 99 HIS A O 1
ATOM 759 N N . TYR A 1 100 ? 3.537 -5.520 -13.805 1.00 97.69 100 TYR A N 1
ATOM 760 C CA . TYR A 1 100 ? 3.729 -4.933 -12.471 1.00 97.69 100 TYR A CA 1
ATOM 761 C C . TYR A 1 100 ? 2.461 -4.876 -11.615 1.00 97.69 100 TYR A C 1
ATOM 763 O O . TYR A 1 100 ? 2.563 -4.707 -10.403 1.00 97.69 100 TYR A O 1
ATOM 771 N N . ARG A 1 101 ? 1.281 -5.068 -12.213 1.00 95.44 101 ARG A N 1
ATOM 772 C CA . ARG A 1 101 ? 0.026 -5.321 -11.491 1.00 95.44 101 ARG A CA 1
ATOM 773 C C . ARG A 1 101 ? -0.170 -6.803 -11.148 1.00 95.44 101 ARG A C 1
ATOM 775 O O . ARG A 1 101 ? -0.902 -7.114 -10.215 1.00 95.44 101 ARG A O 1
ATOM 782 N N . GLY A 1 102 ? 0.433 -7.711 -11.917 1.00 96.19 102 GLY A N 1
ATOM 783 C CA . GLY A 1 102 ? 0.206 -9.152 -11.817 1.00 9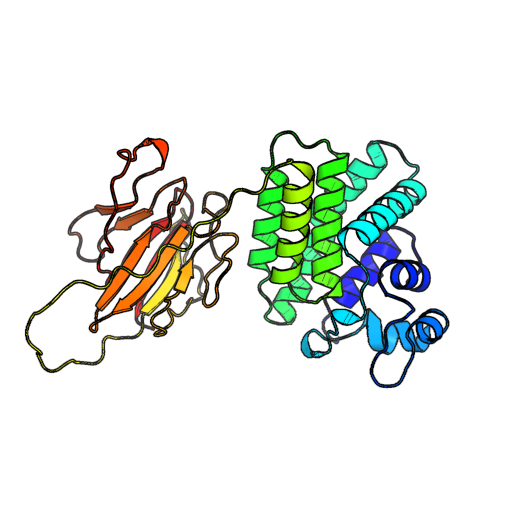6.19 102 GLY A CA 1
ATOM 784 C C . GLY A 1 102 ? 1.439 -9.924 -11.330 1.00 96.19 102 GLY A C 1
ATOM 785 O O . GLY A 1 102 ? 1.717 -9.908 -10.131 1.00 96.19 102 GLY A O 1
ATOM 786 N N . PRO A 1 103 ? 2.170 -10.634 -12.213 1.00 97.12 103 PRO A N 1
ATOM 787 C CA . PRO A 1 103 ? 3.253 -11.535 -11.813 1.00 97.12 103 PRO A CA 1
ATOM 788 C C . PRO A 1 103 ? 4.298 -10.906 -10.882 1.00 97.12 103 PRO A C 1
ATOM 790 O O . PRO A 1 103 ? 4.577 -11.466 -9.824 1.00 97.12 103 PRO A O 1
ATOM 793 N N . ALA A 1 104 ? 4.828 -9.724 -11.215 1.00 97.50 104 ALA A N 1
ATOM 794 C CA . ALA A 1 104 ? 5.857 -9.082 -10.394 1.00 97.50 104 ALA A CA 1
ATOM 795 C C . ALA A 1 104 ? 5.316 -8.631 -9.029 1.00 97.50 104 ALA A C 1
ATOM 797 O O . ALA A 1 104 ? 6.012 -8.725 -8.017 1.00 97.50 104 ALA A O 1
ATOM 798 N N . ALA A 1 105 ? 4.058 -8.180 -8.982 1.00 97.19 105 ALA A N 1
ATOM 799 C CA . ALA A 1 105 ? 3.394 -7.830 -7.732 1.00 97.19 105 ALA A CA 1
ATOM 800 C C . ALA A 1 105 ? 3.262 -9.044 -6.802 1.00 97.19 105 ALA A C 1
ATOM 802 O O . ALA A 1 105 ? 3.533 -8.925 -5.608 1.00 97.19 105 ALA A O 1
ATOM 803 N N . ASN A 1 106 ? 2.897 -10.210 -7.340 1.00 96.94 106 ASN A N 1
ATOM 804 C CA . ASN A 1 106 ? 2.762 -11.442 -6.560 1.00 96.94 106 ASN A CA 1
ATOM 805 C C . ASN A 1 106 ? 4.097 -11.874 -5.940 1.00 96.94 106 ASN A C 1
ATOM 807 O O . ASN A 1 106 ? 4.149 -12.180 -4.747 1.00 96.94 106 ASN A O 1
ATOM 811 N N . GLU A 1 107 ? 5.184 -11.825 -6.715 1.00 97.31 107 GLU A N 1
ATOM 812 C CA . GLU A 1 107 ? 6.530 -12.125 -6.211 1.00 97.31 107 GLU A CA 1
ATOM 813 C C . GLU A 1 107 ? 6.974 -11.119 -5.139 1.00 97.31 107 GLU A C 1
ATOM 815 O O . GLU A 1 107 ? 7.487 -11.506 -4.087 1.00 97.31 107 GLU A O 1
ATOM 820 N N . MET A 1 108 ? 6.707 -9.823 -5.344 1.00 98.00 108 MET A N 1
ATOM 821 C CA . MET A 1 108 ? 7.007 -8.790 -4.347 1.00 98.00 108 MET A CA 1
ATOM 822 C C . MET A 1 108 ? 6.229 -9.017 -3.045 1.00 98.00 108 MET A C 1
ATOM 824 O O . MET A 1 108 ? 6.816 -8.983 -1.965 1.00 98.00 108 MET A O 1
ATOM 828 N N . MET A 1 109 ? 4.925 -9.299 -3.124 1.00 96.81 109 MET A N 1
ATOM 829 C CA . MET A 1 109 ? 4.090 -9.588 -1.951 1.00 96.81 109 MET A CA 1
ATOM 830 C C . MET A 1 109 ? 4.556 -10.843 -1.204 1.00 96.81 109 MET A C 1
ATOM 832 O O . MET A 1 109 ? 4.595 -10.835 0.028 1.00 96.81 109 MET A O 1
ATOM 836 N N . SER A 1 110 ? 4.962 -11.891 -1.928 1.00 96.19 110 SER A N 1
ATOM 837 C CA . SER A 1 110 ? 5.537 -13.113 -1.352 1.00 96.19 110 SER A CA 1
ATOM 838 C C . SER A 1 110 ? 6.849 -12.833 -0.604 1.00 96.19 110 SER A C 1
ATOM 840 O O . SER A 1 110 ? 7.041 -13.283 0.534 1.00 96.19 110 SER A O 1
ATOM 842 N N . ALA A 1 111 ? 7.731 -12.016 -1.192 1.00 95.94 111 ALA A N 1
ATOM 843 C CA . ALA A 1 111 ? 8.972 -11.590 -0.551 1.00 95.94 111 ALA A CA 1
ATOM 844 C C . ALA A 1 111 ? 8.711 -10.734 0.699 1.00 95.94 111 ALA A C 1
ATOM 846 O O . ALA A 1 111 ? 9.317 -10.974 1.742 1.00 95.94 111 ALA A O 1
ATOM 847 N N . LEU A 1 112 ? 7.777 -9.778 0.645 1.00 95.62 112 LEU A N 1
ATOM 848 C CA . LEU A 1 112 ? 7.380 -8.978 1.811 1.00 95.62 112 LEU A CA 1
ATOM 849 C C . LEU A 1 112 ? 6.862 -9.869 2.950 1.00 95.62 112 LEU A C 1
ATOM 851 O O . LEU A 1 112 ? 7.350 -9.770 4.079 1.00 95.62 112 LEU A O 1
ATOM 855 N N . ALA A 1 113 ? 5.948 -10.795 2.645 1.00 93.62 113 ALA A N 1
ATOM 856 C CA . ALA A 1 113 ? 5.377 -11.716 3.626 1.00 93.62 113 ALA A CA 1
ATOM 857 C C . ALA A 1 113 ? 6.443 -12.626 4.264 1.00 93.62 113 ALA A C 1
ATOM 859 O O . ALA A 1 113 ? 6.461 -12.806 5.483 1.00 93.62 113 ALA A O 1
ATOM 860 N N . SER A 1 114 ? 7.393 -13.130 3.466 1.00 93.88 114 SER A N 1
ATOM 861 C CA . SER A 1 114 ? 8.512 -13.962 3.943 1.00 93.88 114 SER A CA 1
ATOM 862 C C . SER A 1 114 ? 9.401 -13.248 4.967 1.00 93.88 114 SER A C 1
ATOM 864 O O . SER A 1 114 ? 10.018 -13.891 5.819 1.00 93.88 114 SER A O 1
ATOM 866 N N . TYR A 1 115 ? 9.448 -11.916 4.909 1.00 91.94 115 TYR A N 1
ATOM 867 C CA . TYR A 1 115 ? 10.184 -11.060 5.838 1.00 91.94 115 TYR A CA 1
ATOM 868 C C . TYR A 1 115 ? 9.296 -10.400 6.905 1.00 91.94 115 TYR A C 1
ATOM 870 O O . TYR A 1 115 ? 9.778 -9.535 7.635 1.00 91.94 115 TYR A O 1
ATOM 878 N N . LYS A 1 116 ? 8.033 -10.833 7.041 1.00 90.44 116 LYS A N 1
ATOM 879 C CA . LYS A 1 116 ? 7.040 -10.276 7.980 1.00 90.44 116 LYS A CA 1
ATOM 880 C C . LYS A 1 116 ? 6.779 -8.777 7.779 1.00 90.44 116 LYS A C 1
ATOM 882 O O . LYS A 1 116 ? 6.464 -8.065 8.730 1.00 90.44 116 LYS A O 1
ATOM 887 N N . LEU A 1 117 ? 6.935 -8.301 6.549 1.00 92.38 117 LEU A N 1
ATOM 888 C CA . LEU A 1 117 ? 6.552 -6.956 6.138 1.00 92.38 117 LEU A CA 1
ATOM 889 C C . LEU A 1 117 ? 5.098 -6.965 5.659 1.00 92.38 117 LEU A C 1
ATOM 891 O O . LEU A 1 117 ? 4.576 -8.003 5.246 1.00 92.38 117 LEU A O 1
ATOM 895 N N . ASP A 1 118 ? 4.448 -5.805 5.697 1.00 89.69 118 ASP A N 1
ATOM 896 C CA . ASP A 1 118 ? 3.033 -5.678 5.352 1.00 89.69 118 ASP A CA 1
ATOM 897 C C . ASP A 1 118 ? 2.796 -5.763 3.830 1.00 89.69 118 ASP A C 1
ATOM 899 O O . ASP A 1 118 ? 2.764 -4.762 3.111 1.00 89.69 118 ASP A O 1
ATOM 903 N N . SER A 1 119 ? 2.631 -6.987 3.324 1.00 92.81 119 SER A N 1
ATOM 904 C CA . SER A 1 119 ? 2.278 -7.242 1.924 1.00 92.81 119 SER A CA 1
ATOM 905 C C . SER A 1 119 ? 0.858 -6.785 1.569 1.00 92.81 119 SER A C 1
ATOM 907 O O . SER A 1 119 ? 0.592 -6.498 0.400 1.00 92.81 119 SER A O 1
ATOM 909 N N . ARG A 1 120 ? -0.046 -6.658 2.552 1.00 92.19 120 ARG A N 1
ATOM 910 C CA . ARG A 1 120 ? -1.420 -6.183 2.329 1.00 92.19 120 ARG A CA 1
ATOM 911 C C . ARG A 1 120 ? -1.437 -4.696 2.010 1.00 92.19 120 ARG A C 1
ATOM 913 O O . ARG A 1 120 ? -2.165 -4.282 1.114 1.00 92.19 120 ARG A O 1
ATOM 920 N N . LEU A 1 121 ? -0.581 -3.905 2.658 1.00 91.25 121 LEU A N 1
ATOM 921 C CA . LEU A 1 121 ? -0.405 -2.491 2.319 1.00 91.25 121 LEU A CA 1
ATOM 922 C C . LEU A 1 121 ? -0.008 -2.305 0.845 1.00 91.25 121 LEU A C 1
ATOM 924 O O . LEU A 1 121 ? -0.546 -1.437 0.157 1.00 91.25 121 LEU A O 1
ATOM 928 N N . TYR A 1 122 ? 0.886 -3.161 0.340 1.00 95.38 122 TYR A N 1
ATOM 929 C CA . TYR A 1 122 ? 1.272 -3.173 -1.073 1.00 95.38 122 TYR A CA 1
ATOM 930 C C . TYR A 1 122 ? 0.092 -3.547 -1.988 1.00 95.38 122 TYR A C 1
ATOM 932 O O . TYR A 1 122 ? -0.171 -2.849 -2.969 1.00 95.38 122 TYR A O 1
ATOM 940 N N . ALA A 1 123 ? -0.671 -4.591 -1.644 1.00 93.69 123 ALA A N 1
ATOM 941 C CA . ALA A 1 123 ? -1.866 -5.000 -2.389 1.00 93.69 123 ALA A CA 1
ATOM 942 C C . ALA A 1 123 ? -2.937 -3.894 -2.439 1.00 93.69 123 ALA A C 1
ATOM 944 O O . ALA A 1 123 ? -3.495 -3.593 -3.497 1.00 93.69 123 ALA A O 1
ATOM 945 N N . ASN A 1 124 ? -3.185 -3.233 -1.308 1.00 90.88 124 ASN A N 1
ATOM 946 C CA . ASN A 1 124 ? -4.124 -2.120 -1.213 1.00 90.88 124 ASN A CA 1
ATOM 947 C C . ASN A 1 124 ? -3.707 -0.962 -2.123 1.00 90.88 124 ASN A C 1
ATOM 949 O O . ASN A 1 124 ? -4.552 -0.372 -2.797 1.00 90.88 124 ASN A O 1
ATOM 953 N N . ALA A 1 125 ? -2.410 -0.659 -2.189 1.00 92.88 125 ALA A N 1
ATOM 954 C CA . ALA A 1 125 ? -1.878 0.366 -3.077 1.00 92.88 125 ALA A CA 1
ATOM 955 C C . ALA A 1 125 ? -2.076 0.029 -4.564 1.00 92.88 125 ALA A C 1
ATOM 957 O O . ALA A 1 125 ? -2.434 0.915 -5.340 1.00 92.88 125 ALA A O 1
ATOM 958 N N . LEU A 1 126 ? -1.927 -1.238 -4.965 1.00 93.75 126 LEU A N 1
ATOM 959 C CA . LEU A 1 126 ? -2.242 -1.679 -6.331 1.00 93.75 126 LEU A CA 1
ATOM 960 C C . LEU A 1 126 ? -3.722 -1.472 -6.666 1.00 93.75 126 LEU A C 1
ATOM 962 O O . LEU A 1 126 ? -4.035 -0.847 -7.679 1.00 93.75 126 LEU A O 1
ATOM 966 N N . ASN A 1 127 ? -4.622 -1.901 -5.775 1.00 88.50 127 ASN A N 1
ATOM 967 C CA . ASN A 1 127 ? -6.067 -1.701 -5.937 1.00 88.50 127 ASN A CA 1
ATOM 968 C C . ASN A 1 127 ? -6.429 -0.212 -6.057 1.00 88.50 127 ASN A C 1
ATOM 970 O O . ASN A 1 127 ? -7.366 0.165 -6.759 1.00 88.50 127 ASN A O 1
ATOM 974 N N . ARG A 1 128 ? -5.672 0.670 -5.400 1.00 87.12 128 ARG A N 1
ATOM 975 C CA . ARG A 1 128 ? -5.856 2.118 -5.544 1.00 87.12 128 ARG A CA 1
ATOM 976 C C . ARG A 1 128 ? -5.434 2.651 -6.896 1.00 87.12 128 ARG A C 1
ATOM 978 O O . ARG A 1 128 ? -6.124 3.508 -7.431 1.00 87.12 128 ARG A O 1
ATOM 985 N N . ILE A 1 129 ? -4.315 2.173 -7.431 1.00 90.19 129 ILE A N 1
ATOM 986 C CA . ILE A 1 129 ? -3.854 2.561 -8.768 1.00 90.19 129 ILE A CA 1
ATOM 987 C C . ILE A 1 129 ? -4.858 2.072 -9.825 1.00 90.19 129 ILE A C 1
ATOM 989 O O . ILE A 1 129 ? -5.156 2.807 -10.770 1.00 90.19 129 ILE A O 1
ATOM 993 N N . ASP A 1 130 ? -5.431 0.877 -9.639 1.00 85.94 130 ASP A N 1
ATOM 994 C CA . ASP A 1 130 ? -6.492 0.339 -10.500 1.00 85.94 130 ASP A CA 1
ATOM 995 C C . ASP A 1 130 ? -7.694 1.280 -10.570 1.00 85.94 130 ASP A C 1
ATOM 997 O O . ASP A 1 130 ? -8.119 1.654 -11.667 1.00 85.94 130 ASP A O 1
ATOM 1001 N N . ASN A 1 131 ? -8.177 1.702 -9.400 1.00 80.50 131 ASN A N 1
ATOM 1002 C CA . ASN A 1 131 ? -9.362 2.542 -9.233 1.00 80.50 131 ASN A CA 1
ATOM 1003 C C . ASN A 1 131 ? -9.085 4.045 -9.403 1.00 80.50 131 ASN A C 1
ATOM 1005 O O . ASN A 1 131 ? -9.980 4.862 -9.205 1.00 80.50 131 ASN A O 1
ATOM 1009 N N . PHE A 1 132 ? -7.854 4.439 -9.738 1.00 78.19 132 PHE A N 1
ATOM 1010 C CA . PHE A 1 132 ? -7.543 5.835 -10.017 1.00 78.19 132 PHE A CA 1
ATOM 1011 C C . PHE A 1 132 ? -8.060 6.201 -11.416 1.00 78.19 132 PHE A C 1
ATOM 1013 O O . PHE A 1 132 ? -7.459 5.844 -12.440 1.00 78.19 132 PHE A O 1
ATOM 1020 N N . ASP A 1 133 ? -9.209 6.873 -11.444 1.00 63.69 133 ASP A N 1
ATOM 1021 C CA . ASP A 1 133 ? -9.890 7.308 -12.662 1.00 63.69 133 ASP A CA 1
ATOM 1022 C C . ASP A 1 133 ? -9.095 8.378 -13.423 1.00 63.69 133 ASP A C 1
ATOM 1024 O O . ASP A 1 133 ? -8.389 9.201 -12.845 1.00 63.69 133 ASP A O 1
ATOM 1028 N N . GLY A 1 134 ? -9.218 8.374 -14.753 1.00 63.25 134 GLY A N 1
ATOM 1029 C CA . GLY A 1 134 ? -8.663 9.419 -15.622 1.00 63.25 134 GLY A CA 1
ATOM 1030 C C . GLY A 1 134 ? -7.201 9.248 -16.050 1.00 63.25 134 GLY A C 1
ATOM 1031 O O . GLY A 1 134 ? -6.763 9.967 -16.944 1.00 63.25 134 GLY A O 1
ATOM 1032 N N . ASN A 1 135 ? -6.463 8.278 -15.501 1.00 69.25 135 ASN A N 1
ATOM 1033 C CA . ASN A 1 135 ? -5.076 8.032 -15.910 1.00 69.25 135 ASN A CA 1
ATOM 1034 C C . ASN A 1 135 ? -4.976 7.205 -17.199 1.00 69.25 135 ASN A C 1
ATOM 1036 O O . ASN A 1 135 ? -5.581 6.134 -17.323 1.00 69.25 135 ASN A O 1
ATOM 1040 N N . ALA A 1 136 ? -4.119 7.645 -18.123 1.00 82.00 136 ALA A N 1
ATOM 1041 C CA . ALA A 1 136 ? -3.778 6.864 -19.311 1.00 82.00 136 ALA A CA 1
ATOM 1042 C C . ALA A 1 136 ? -3.040 5.565 -18.923 1.00 82.00 136 ALA A C 1
ATOM 1044 O O . ALA A 1 136 ? -2.349 5.513 -17.903 1.00 82.00 136 ALA A O 1
ATOM 1045 N N . VAL A 1 137 ? -3.089 4.528 -19.774 1.00 85.44 137 VAL A N 1
ATOM 1046 C CA . VAL A 1 137 ? -2.361 3.249 -19.567 1.00 85.44 137 VAL A CA 1
ATOM 1047 C C . VAL A 1 137 ? -0.887 3.489 -19.220 1.00 85.44 137 VAL A C 1
ATOM 1049 O O . VAL A 1 137 ? -0.329 2.850 -18.330 1.00 85.44 137 VAL A O 1
ATOM 1052 N N . ARG A 1 138 ? -0.268 4.480 -19.868 1.00 87.50 138 ARG A N 1
ATOM 1053 C CA . ARG A 1 138 ? 1.105 4.917 -19.600 1.00 87.50 138 ARG A CA 1
ATOM 1054 C C . ARG A 1 138 ? 1.316 5.408 -18.165 1.00 87.50 138 ARG A C 1
ATOM 1056 O O . ARG A 1 138 ? 2.336 5.091 -17.554 1.00 87.50 138 ARG A O 1
ATOM 1063 N N . GLU A 1 139 ? 0.379 6.164 -17.615 1.00 88.06 139 GLU A N 1
ATOM 1064 C CA . GLU A 1 139 ? 0.474 6.685 -16.251 1.00 88.06 139 GLU A CA 1
ATOM 1065 C C . GLU A 1 139 ? 0.294 5.563 -15.239 1.00 88.06 139 GLU A C 1
ATOM 1067 O O . GLU A 1 139 ? 1.169 5.390 -14.394 1.00 88.06 139 GLU A O 1
ATOM 1072 N N . LYS A 1 140 ? -0.735 4.717 -15.399 1.00 89.88 140 LYS A N 1
ATOM 1073 C CA . LYS A 1 140 ? -0.916 3.532 -14.543 1.00 89.88 140 LYS A CA 1
ATOM 1074 C C . LYS A 1 140 ? 0.316 2.622 -14.569 1.00 89.88 140 LYS A C 1
ATOM 1076 O O . LYS A 1 140 ? 0.823 2.266 -13.512 1.00 89.88 140 LYS A O 1
ATOM 1081 N N . SER A 1 141 ? 0.884 2.356 -15.752 1.00 93.69 141 SER A N 1
ATOM 1082 C CA . SER A 1 141 ? 2.125 1.571 -15.886 1.00 93.69 141 SER A CA 1
ATOM 1083 C C . SER A 1 141 ? 3.296 2.159 -15.089 1.00 93.69 141 SER A C 1
ATOM 1085 O O . SER A 1 141 ? 4.078 1.426 -14.487 1.00 93.69 141 SER A O 1
ATOM 1087 N N . THR A 1 142 ? 3.388 3.492 -15.035 1.00 93.12 142 THR A N 1
ATOM 1088 C CA . THR A 1 142 ? 4.430 4.195 -14.283 1.00 93.12 142 THR A CA 1
ATOM 1089 C C . THR A 1 142 ? 4.179 4.093 -12.783 1.00 93.12 142 THR A C 1
ATOM 1091 O O . THR A 1 142 ? 5.129 3.875 -12.041 1.00 93.12 142 THR A O 1
ATOM 1094 N N . LEU A 1 143 ? 2.925 4.203 -12.332 1.00 94.88 143 LEU A N 1
ATOM 1095 C CA . LEU A 1 143 ? 2.564 4.070 -10.918 1.00 94.88 143 LEU A CA 1
ATOM 1096 C C . LEU A 1 143 ? 2.837 2.656 -10.386 1.00 94.88 143 LEU A C 1
ATOM 1098 O O . LEU A 1 143 ? 3.435 2.529 -9.319 1.00 94.88 143 LEU A O 1
ATOM 1102 N N . TYR A 1 144 ? 2.479 1.604 -11.135 1.00 97.25 144 TYR A N 1
ATOM 1103 C CA . TYR A 1 144 ? 2.787 0.224 -10.731 1.00 97.25 144 TYR A CA 1
ATOM 1104 C C . TYR A 1 144 ? 4.296 -0.012 -10.641 1.00 97.25 144 TYR A C 1
ATOM 1106 O O . TYR A 1 144 ? 4.784 -0.522 -9.632 1.00 97.25 144 TYR A O 1
ATOM 1114 N N . LEU A 1 145 ? 5.053 0.415 -11.662 1.00 97.50 145 LEU A N 1
ATOM 1115 C CA . LEU A 1 145 ? 6.510 0.288 -11.645 1.00 97.50 145 LEU A CA 1
ATOM 1116 C C . LEU A 1 145 ? 7.127 1.106 -10.500 1.00 97.50 145 LEU A C 1
ATOM 1118 O O . LEU A 1 145 ? 8.051 0.628 -9.853 1.00 97.50 145 LEU A O 1
ATOM 1122 N N . MET A 1 146 ? 6.608 2.301 -10.204 1.00 97.06 146 MET A N 1
ATOM 1123 C CA . MET A 1 146 ? 7.089 3.140 -9.099 1.00 97.06 146 MET A CA 1
ATOM 1124 C C . MET A 1 146 ? 6.885 2.463 -7.748 1.00 97.06 146 MET A C 1
ATOM 1126 O O . MET A 1 146 ? 7.817 2.404 -6.946 1.00 97.06 146 MET A O 1
ATOM 1130 N N . LEU A 1 147 ? 5.686 1.917 -7.519 1.00 97.94 147 LEU A N 1
ATOM 1131 C CA . LEU A 1 147 ? 5.367 1.173 -6.306 1.00 97.94 147 LEU A CA 1
ATOM 1132 C C . LEU A 1 147 ? 6.310 -0.024 -6.144 1.00 97.94 147 LEU A C 1
ATOM 1134 O O . LEU A 1 147 ? 6.876 -0.224 -5.069 1.00 97.94 147 LEU A O 1
ATOM 1138 N N . PHE A 1 148 ? 6.509 -0.794 -7.217 1.00 98.25 148 PHE A N 1
ATOM 1139 C CA . PHE A 1 148 ? 7.404 -1.949 -7.247 1.00 98.25 148 PHE A CA 1
ATOM 1140 C C . PHE A 1 148 ? 8.866 -1.569 -6.970 1.00 98.25 148 PHE A C 1
ATOM 1142 O O . PHE A 1 148 ? 9.504 -2.168 -6.104 1.00 98.25 148 PHE A O 1
ATOM 1149 N N . VAL A 1 149 ? 9.383 -0.541 -7.648 1.00 97.50 149 VAL A N 1
ATOM 1150 C CA . VAL A 1 149 ? 10.768 -0.070 -7.510 1.00 97.50 149 VAL A CA 1
ATOM 1151 C C . VAL A 1 149 ? 11.041 0.458 -6.108 1.00 97.50 149 VAL A C 1
ATOM 1153 O O . VAL A 1 149 ? 11.996 0.013 -5.472 1.00 97.50 149 VAL A O 1
ATOM 1156 N N . ALA A 1 150 ? 10.215 1.379 -5.609 1.00 96.88 150 ALA A N 1
ATOM 1157 C CA . ALA A 1 150 ? 10.425 1.984 -4.299 1.00 96.88 150 ALA A CA 1
ATOM 1158 C C . ALA A 1 150 ? 10.284 0.946 -3.174 1.00 96.88 150 ALA A C 1
ATOM 1160 O O . ALA A 1 150 ? 11.148 0.873 -2.300 1.00 96.88 150 ALA A O 1
ATOM 1161 N N . THR A 1 151 ? 9.265 0.079 -3.242 1.00 96.81 151 THR A N 1
ATOM 1162 C CA . THR A 1 151 ? 9.071 -0.995 -2.252 1.00 96.81 151 THR A CA 1
ATOM 1163 C C . THR A 1 151 ? 10.220 -1.996 -2.276 1.00 96.81 151 THR A C 1
ATOM 1165 O O . THR A 1 151 ? 10.754 -2.337 -1.224 1.00 96.81 151 THR A O 1
ATOM 1168 N N . GLY A 1 152 ? 10.641 -2.452 -3.459 1.00 96.31 152 GLY A N 1
ATOM 1169 C CA . GLY A 1 152 ? 11.721 -3.426 -3.591 1.00 96.31 152 GLY A CA 1
ATOM 1170 C C . GLY A 1 152 ? 13.074 -2.874 -3.144 1.00 96.31 152 GLY A C 1
ATOM 1171 O O . GLY A 1 152 ? 13.802 -3.534 -2.404 1.00 96.31 152 GLY A O 1
ATOM 1172 N N . ALA A 1 153 ? 13.399 -1.641 -3.539 1.00 94.56 153 ALA A N 1
ATOM 1173 C CA . ALA A 1 153 ? 14.671 -1.004 -3.206 1.00 94.56 153 ALA A CA 1
ATOM 1174 C C . ALA A 1 153 ? 14.794 -0.712 -1.706 1.00 94.56 153 ALA A C 1
ATOM 1176 O O . ALA A 1 153 ? 15.866 -0.911 -1.123 1.00 94.56 153 ALA A O 1
ATOM 1177 N N . LEU A 1 154 ? 13.702 -0.246 -1.091 1.00 94.38 154 LEU A N 1
ATOM 1178 C CA . LEU A 1 154 ? 13.668 0.117 0.323 1.00 94.38 154 LEU A CA 1
ATOM 1179 C C . LEU A 1 154 ? 13.314 -1.053 1.244 1.00 94.38 154 LEU A C 1
ATOM 1181 O O . LEU A 1 154 ? 13.526 -0.944 2.448 1.00 94.38 154 LEU A O 1
ATOM 1185 N N . ALA A 1 155 ? 12.808 -2.157 0.687 1.00 94.44 155 ALA A N 1
ATOM 1186 C CA . ALA A 1 155 ? 12.182 -3.240 1.439 1.00 94.44 155 ALA A CA 1
ATOM 1187 C C . ALA A 1 155 ? 11.138 -2.715 2.444 1.00 94.44 155 ALA A C 1
ATOM 1189 O O . ALA A 1 155 ? 11.055 -3.193 3.572 1.00 94.44 155 ALA A O 1
ATOM 1190 N N . ASP A 1 156 ? 10.372 -1.703 2.027 1.00 93.50 156 ASP A N 1
ATOM 1191 C CA . ASP A 1 156 ? 9.413 -0.992 2.869 1.00 93.50 156 ASP A CA 1
ATOM 1192 C C . ASP A 1 156 ? 8.179 -0.584 2.036 1.00 93.50 156 ASP A C 1
ATOM 1194 O O . ASP A 1 156 ? 8.262 0.345 1.220 1.00 93.50 156 ASP A O 1
ATOM 1198 N N . PRO A 1 157 ? 7.029 -1.265 2.214 1.00 93.75 157 PRO A N 1
ATOM 1199 C CA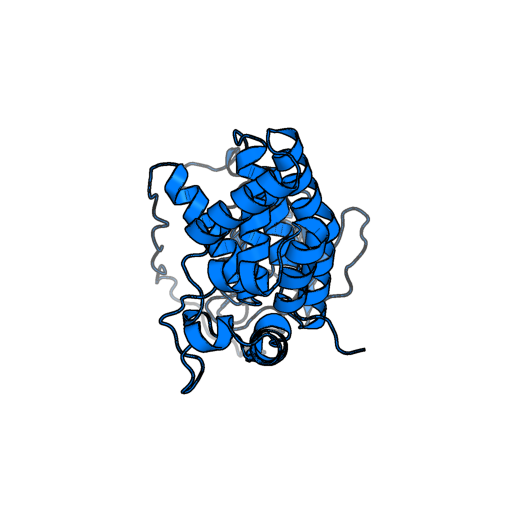 . PRO A 1 157 ? 5.807 -0.940 1.486 1.00 93.75 157 PRO A CA 1
ATOM 1200 C C . PRO A 1 157 ? 5.239 0.434 1.872 1.00 93.75 157 PRO A C 1
ATOM 1202 O O . PRO A 1 157 ? 4.626 1.079 1.025 1.00 93.75 157 PRO A O 1
ATOM 1205 N N . ILE A 1 158 ? 5.489 0.942 3.087 1.00 91.06 158 ILE A N 1
ATOM 1206 C CA . ILE A 1 158 ? 5.035 2.277 3.514 1.00 91.06 158 ILE A CA 1
ATOM 1207 C C . ILE A 1 158 ? 5.735 3.348 2.676 1.00 91.06 158 ILE A C 1
ATOM 1209 O O . ILE A 1 158 ? 5.089 4.241 2.125 1.00 91.06 158 ILE A O 1
ATOM 1213 N N . GLN A 1 159 ? 7.058 3.242 2.527 1.00 91.94 159 GLN A N 1
ATOM 1214 C CA . GLN A 1 159 ? 7.826 4.183 1.704 1.00 91.94 159 GLN A CA 1
ATOM 1215 C C . GLN A 1 159 ? 7.510 4.043 0.211 1.00 91.94 159 GLN A C 1
ATOM 1217 O O . GLN A 1 159 ? 7.492 5.045 -0.513 1.00 91.94 159 GLN A O 1
ATOM 1222 N N . GLY A 1 160 ? 7.219 2.823 -0.250 1.00 94.00 160 GLY A N 1
ATOM 1223 C CA . GLY A 1 160 ? 6.720 2.575 -1.600 1.00 94.00 160 GLY A CA 1
ATOM 1224 C C . GLY A 1 160 ? 5.431 3.343 -1.888 1.00 94.00 160 GLY A C 1
ATOM 1225 O O . GLY A 1 160 ? 5.370 4.122 -2.842 1.00 94.00 160 GLY A O 1
ATOM 1226 N N . VAL A 1 161 ? 4.435 3.199 -1.012 1.00 93.62 161 VAL A N 1
ATOM 1227 C CA . VAL A 1 161 ? 3.158 3.924 -1.096 1.00 93.62 161 VAL A CA 1
ATOM 1228 C C . VAL A 1 161 ? 3.369 5.433 -1.036 1.00 93.62 161 VAL A C 1
ATOM 1230 O O . VAL A 1 161 ? 2.871 6.156 -1.898 1.00 93.62 161 VAL A O 1
ATOM 1233 N N . ALA A 1 162 ? 4.156 5.919 -0.074 1.00 91.12 162 ALA A N 1
ATOM 1234 C CA . ALA A 1 162 ? 4.426 7.347 0.080 1.00 91.12 162 ALA A CA 1
ATOM 1235 C C . ALA A 1 162 ? 5.089 7.965 -1.165 1.00 91.12 162 ALA A C 1
ATOM 1237 O O . ALA A 1 162 ? 4.855 9.131 -1.486 1.00 91.12 162 ALA A O 1
ATOM 1238 N N . THR A 1 163 ? 5.909 7.192 -1.882 1.00 92.75 163 THR A N 1
ATOM 1239 C CA . THR A 1 163 ? 6.541 7.629 -3.135 1.00 92.75 163 THR A CA 1
ATOM 1240 C C . THR A 1 163 ? 5.508 7.815 -4.245 1.00 92.75 163 THR A C 1
ATOM 1242 O O . THR A 1 163 ? 5.499 8.859 -4.898 1.00 92.75 163 THR A O 1
ATOM 1245 N N . VAL A 1 164 ? 4.611 6.841 -4.424 1.00 92.88 164 VAL A N 1
ATOM 1246 C CA . VAL A 1 164 ? 3.525 6.910 -5.416 1.00 92.88 164 VAL A CA 1
ATOM 1247 C C . VAL A 1 164 ? 2.590 8.078 -5.118 1.00 92.88 164 VAL A C 1
ATOM 1249 O O . VAL A 1 164 ? 2.248 8.838 -6.019 1.00 92.88 164 VAL A O 1
ATOM 1252 N N . GLU A 1 165 ? 2.216 8.260 -3.852 1.00 89.00 165 GLU A N 1
ATOM 1253 C CA . GLU A 1 165 ? 1.339 9.353 -3.425 1.00 89.00 165 GLU A CA 1
ATOM 1254 C C . GLU A 1 165 ? 1.949 10.717 -3.713 1.00 89.00 165 GLU A C 1
ATOM 1256 O O . GLU A 1 165 ? 1.313 11.546 -4.359 1.00 89.00 165 GLU A O 1
ATOM 1261 N N . ARG A 1 166 ? 3.218 10.917 -3.340 1.00 89.19 166 ARG A N 1
ATOM 1262 C CA . ARG A 1 166 ? 3.936 12.162 -3.627 1.00 89.19 166 ARG A CA 1
ATOM 1263 C C . ARG A 1 166 ? 3.964 12.470 -5.125 1.00 89.19 166 ARG A C 1
ATOM 1265 O O . ARG A 1 166 ? 3.846 13.631 -5.517 1.00 89.19 166 ARG A O 1
ATOM 1272 N N . PHE A 1 167 ? 4.114 11.448 -5.966 1.00 88.12 167 PHE A N 1
ATOM 1273 C CA . PHE A 1 167 ? 4.076 11.625 -7.412 1.00 88.12 167 PHE A CA 1
ATOM 1274 C C . PHE A 1 167 ? 2.679 11.999 -7.920 1.00 88.12 167 PHE A C 1
ATOM 1276 O O . PHE A 1 167 ? 2.569 12.945 -8.704 1.00 88.12 167 PHE A O 1
ATOM 1283 N N . CYS A 1 168 ? 1.624 11.327 -7.454 1.00 85.12 168 CYS A N 1
ATOM 1284 C CA . CYS A 1 168 ? 0.244 11.690 -7.783 1.00 85.12 168 CYS A CA 1
ATOM 1285 C C . CYS A 1 168 ? -0.069 13.138 -7.372 1.00 85.12 168 CYS A C 1
ATOM 1287 O O . CYS A 1 168 ? -0.536 13.911 -8.207 1.00 85.12 168 CYS A O 1
ATOM 1289 N N . ASP A 1 169 ? 0.294 13.539 -6.151 1.00 81.31 169 ASP A N 1
ATOM 1290 C CA . ASP A 1 169 ? 0.068 14.897 -5.636 1.00 81.31 169 ASP A CA 1
ATOM 1291 C C . ASP A 1 169 ? 0.806 15.962 -6.468 1.00 81.31 169 ASP A C 1
ATOM 1293 O O . ASP A 1 169 ? 0.293 17.058 -6.712 1.00 81.31 169 ASP A O 1
ATOM 1297 N N . SER A 1 170 ? 2.012 15.639 -6.955 1.00 78.25 170 SER A N 1
ATOM 1298 C CA . SER A 1 170 ? 2.798 16.532 -7.823 1.00 78.25 170 SER A CA 1
ATOM 1299 C C . SER A 1 170 ? 2.177 16.737 -9.210 1.00 78.25 170 SER A C 1
ATOM 1301 O O . SER A 1 170 ? 2.399 17.769 -9.844 1.00 78.25 170 SER A O 1
ATOM 1303 N N . LYS A 1 171 ? 1.385 15.766 -9.681 1.00 69.94 171 LYS A N 1
ATOM 1304 C CA . LYS A 1 171 ? 0.722 15.768 -10.992 1.00 69.94 171 LYS A CA 1
ATOM 1305 C C . LYS A 1 171 ? -0.624 16.490 -10.964 1.00 69.94 171 LYS A C 1
ATOM 1307 O O . LYS A 1 171 ? -0.994 17.097 -11.965 1.00 69.94 171 LYS A O 1
ATOM 1312 N N . THR A 1 172 ? -1.338 16.448 -9.841 1.00 57.12 172 THR A N 1
ATOM 1313 C CA . THR A 1 172 ? -2.688 17.018 -9.697 1.00 57.12 172 THR A CA 1
ATOM 1314 C C . THR A 1 172 ? -2.714 18.502 -9.329 1.00 57.12 172 THR A C 1
ATOM 1316 O O . THR A 1 172 ? -3.796 19.067 -9.218 1.00 57.12 172 THR A O 1
ATOM 1319 N N . GLY A 1 173 ? -1.555 19.157 -9.178 1.00 42.66 173 GLY A N 1
ATOM 1320 C CA . GLY A 1 173 ? -1.470 20.613 -9.033 1.00 42.66 173 GLY A CA 1
ATOM 1321 C C . GLY A 1 173 ? -2.280 21.160 -7.855 1.00 42.66 173 GLY A C 1
ATOM 1322 O O . GLY A 1 173 ? -3.173 21.976 -8.053 1.00 42.66 173 GLY A O 1
ATOM 1323 N N . GLY A 1 174 ? -1.976 20.737 -6.626 1.00 34.00 174 GLY A N 1
ATOM 1324 C CA . GLY A 1 174 ? -2.571 21.351 -5.438 1.00 34.00 174 GLY A CA 1
ATOM 1325 C C . GLY A 1 174 ? -2.351 20.556 -4.159 1.00 34.00 174 GLY A C 1
ATOM 1326 O O . GLY A 1 174 ? -2.890 19.469 -3.994 1.00 34.00 174 GLY A O 1
ATOM 1327 N N . HIS A 1 175 ? -1.595 21.136 -3.226 1.00 37.69 175 HIS A N 1
ATOM 1328 C CA . HIS A 1 175 ? -1.635 20.755 -1.817 1.00 37.69 175 HIS A CA 1
ATOM 1329 C C . HIS A 1 175 ? -3.049 21.004 -1.278 1.00 37.69 175 HIS A C 1
ATOM 1331 O O . HIS A 1 175 ? -3.535 22.131 -1.344 1.00 37.69 175 HIS A O 1
ATOM 1337 N N . PHE A 1 176 ? -3.658 19.994 -0.661 1.00 28.50 176 PHE A N 1
ATOM 1338 C CA . PHE A 1 176 ? -4.708 20.201 0.330 1.00 28.50 176 PHE A CA 1
ATOM 1339 C C . PHE A 1 176 ? -4.293 19.484 1.606 1.00 28.50 176 PHE A C 1
ATOM 1341 O O . PHE A 1 176 ? -4.211 18.258 1.663 1.00 28.50 176 PHE A O 1
ATOM 1348 N N . GLY A 1 177 ? -3.945 20.293 2.606 1.00 30.62 177 GLY A N 1
ATOM 1349 C CA . GLY A 1 177 ? -3.539 19.825 3.916 1.00 30.62 177 GLY A CA 1
ATOM 1350 C C . GLY A 1 177 ? -4.605 18.943 4.553 1.00 30.62 177 GLY A C 1
ATOM 1351 O O . GLY A 1 177 ? -5.805 19.180 4.423 1.00 30.62 177 GLY A O 1
ATOM 1352 N N . THR A 1 178 ? -4.150 17.943 5.295 1.00 26.08 178 THR A N 1
ATOM 1353 C CA . THR A 1 178 ? -4.939 17.428 6.407 1.00 26.08 178 THR A CA 1
ATOM 1354 C C . THR A 1 178 ? -4.601 18.315 7.595 1.00 26.08 178 THR A C 1
ATOM 1356 O O . THR A 1 178 ? -3.483 18.273 8.102 1.00 26.08 178 THR A O 1
ATOM 1359 N N . THR A 1 179 ? -5.536 19.174 7.989 1.00 25.62 179 THR A N 1
ATOM 1360 C CA . THR A 1 179 ? -5.462 19.887 9.262 1.00 25.62 179 THR A CA 1
ATOM 1361 C C . THR A 1 179 ? -5.403 18.845 10.375 1.00 25.62 179 THR A C 1
ATOM 1363 O O . THR A 1 179 ? -6.321 18.037 10.522 1.00 25.62 179 THR A O 1
ATOM 1366 N N . GLU A 1 180 ? -4.314 18.851 11.141 1.00 28.58 180 GLU A N 1
ATOM 1367 C CA . GLU A 1 180 ? -4.239 18.179 12.434 1.00 28.58 180 GLU A CA 1
ATOM 1368 C C . GLU A 1 180 ? -5.391 18.708 13.295 1.00 28.58 180 GLU A C 1
ATOM 1370 O O . GLU A 1 180 ? -5.455 19.899 13.606 1.00 28.58 180 GLU A O 1
ATOM 1375 N N . THR A 1 181 ? -6.343 17.845 13.645 1.00 28.19 181 THR A N 1
ATOM 1376 C CA . THR A 1 181 ? -7.351 18.214 14.637 1.00 28.19 181 THR A CA 1
ATOM 1377 C C . THR A 1 181 ? -6.731 17.973 16.002 1.00 28.19 181 THR A C 1
ATOM 1379 O O . THR A 1 181 ? -6.577 16.836 16.446 1.00 28.19 181 THR A O 1
ATOM 1382 N N . THR A 1 182 ? -6.322 19.067 16.637 1.00 32.03 182 THR A N 1
ATOM 1383 C CA . THR A 1 182 ? -5.900 19.117 18.033 1.00 32.03 182 THR A CA 1
ATOM 1384 C C . THR A 1 182 ? -6.912 18.397 18.917 1.00 32.03 182 THR A C 1
ATOM 1386 O O . THR A 1 182 ? -8.114 18.651 18.855 1.00 32.03 182 THR A O 1
ATOM 1389 N N . VAL A 1 183 ? -6.383 17.515 19.761 1.00 34.00 183 VAL A N 1
ATOM 1390 C CA . VAL A 1 183 ? -7.088 16.752 20.789 1.00 34.00 183 VAL A CA 1
ATOM 1391 C C . VAL A 1 183 ? -7.974 17.689 21.616 1.00 34.00 183 VAL A C 1
ATOM 1393 O O . VAL A 1 183 ? -7.480 18.546 22.353 1.00 34.00 183 VAL A O 1
ATOM 1396 N N . GLY A 1 184 ? -9.291 17.539 21.486 1.00 29.22 184 GLY A N 1
ATOM 1397 C CA . GLY A 1 184 ? -10.263 18.219 22.330 1.00 29.22 184 GLY A CA 1
ATOM 1398 C C . GLY A 1 184 ? -10.154 17.699 23.758 1.00 29.22 184 GLY A C 1
ATOM 1399 O O . GLY A 1 184 ? -10.685 16.646 24.092 1.00 29.22 184 GLY A O 1
ATOM 1400 N N . ARG A 1 185 ? -9.444 18.440 24.610 1.00 40.84 185 ARG A N 1
ATOM 1401 C CA . ARG A 1 185 ? -9.486 18.270 26.062 1.00 40.84 185 ARG A CA 1
ATOM 1402 C C . ARG A 1 185 ? -10.868 18.709 26.544 1.00 40.84 185 ARG A C 1
ATOM 1404 O O . ARG A 1 185 ? -11.184 19.892 26.463 1.00 40.84 185 ARG A O 1
ATOM 1411 N N . GLY A 1 186 ? -11.653 17.786 27.090 1.00 35.72 186 GLY A N 1
ATOM 1412 C CA . GLY A 1 186 ? -12.831 18.155 27.871 1.00 35.72 186 GLY A CA 1
ATOM 1413 C C . GLY A 1 186 ? -13.889 17.071 27.991 1.00 35.72 186 GLY A C 1
ATOM 1414 O O . GLY A 1 186 ? -14.882 17.136 27.288 1.00 35.72 186 GLY A O 1
ATOM 1415 N N . PHE A 1 187 ? -13.729 16.160 28.952 1.00 31.61 187 PHE A N 1
ATOM 1416 C CA . PHE A 1 187 ? -14.861 15.647 29.726 1.00 31.61 187 PHE A CA 1
ATOM 1417 C C . PHE A 1 187 ? -14.407 15.414 31.171 1.00 31.61 187 PHE A C 1
ATOM 1419 O O . PHE A 1 187 ? -13.542 14.588 31.454 1.00 31.61 187 PHE A O 1
ATOM 1426 N N . THR A 1 188 ? -14.952 16.205 32.094 1.00 37.38 188 THR A N 1
ATOM 1427 C CA . THR A 1 188 ? -14.778 16.026 33.536 1.00 37.38 188 THR A CA 1
ATOM 1428 C C . THR A 1 188 ? -15.852 15.093 34.083 1.00 37.38 188 THR A C 1
ATOM 1430 O O . THR A 1 188 ? -17.031 15.427 34.028 1.00 37.38 188 THR A O 1
ATOM 1433 N N . GLY A 1 189 ? -15.404 14.006 34.714 1.00 31.81 189 GLY A N 1
ATOM 1434 C CA . GLY A 1 189 ? -15.943 13.525 35.986 1.00 31.81 189 GLY A CA 1
ATOM 1435 C C . GLY A 1 189 ? -17.024 12.443 35.946 1.00 31.81 189 GLY A C 1
ATOM 1436 O O . GLY A 1 189 ? -18.210 12.740 35.860 1.00 31.81 189 GLY A O 1
ATOM 1437 N N . SER A 1 190 ? -16.624 11.203 36.234 1.00 31.28 190 SER A N 1
ATOM 1438 C CA . SER A 1 190 ? -17.358 10.393 37.210 1.00 31.28 190 SER A CA 1
ATOM 1439 C C . SER A 1 190 ? -16.452 9.366 37.888 1.00 31.28 190 SER A C 1
ATOM 1441 O O . SER A 1 190 ? -15.440 8.944 37.336 1.00 31.28 190 SER A O 1
ATOM 1443 N N . LEU A 1 191 ? -16.808 9.085 39.136 1.00 36.12 191 LEU A N 1
ATOM 1444 C CA . LEU A 1 191 ? -16.012 8.532 40.230 1.00 36.12 191 LEU A CA 1
ATOM 1445 C C . LEU A 1 191 ? -15.341 7.184 39.927 1.00 36.12 191 LEU A C 1
ATOM 1447 O O . LEU A 1 191 ? -15.927 6.296 39.312 1.00 36.12 191 LEU A O 1
ATOM 1451 N N . GLU A 1 192 ? -14.113 7.040 40.430 1.00 37.81 192 GLU A N 1
ATOM 1452 C CA . GLU A 1 192 ? -13.329 5.807 40.423 1.00 37.81 192 GLU A CA 1
ATOM 1453 C C . GLU A 1 192 ? -14.082 4.668 41.126 1.00 37.81 192 GLU A C 1
ATOM 1455 O O . GLU A 1 192 ? -14.285 4.685 42.340 1.00 37.81 192 GLU A O 1
ATOM 1460 N N . GLN A 1 193 ? -14.454 3.645 40.357 1.00 39.03 193 GLN A N 1
ATOM 1461 C CA . GLN A 1 193 ? -14.626 2.286 40.867 1.00 39.03 193 GLN A CA 1
ATOM 1462 C C . GLN A 1 193 ? -13.332 1.492 40.626 1.00 39.03 193 GLN A C 1
ATOM 1464 O O . GLN A 1 193 ? -12.598 1.802 39.680 1.00 39.03 193 GLN A O 1
ATOM 1469 N N . PRO A 1 194 ? -13.017 0.484 41.461 1.00 39.50 194 PRO A N 1
ATOM 1470 C CA . PRO A 1 194 ? -11.749 -0.234 41.387 1.00 39.50 194 PRO A CA 1
ATOM 1471 C C . PRO A 1 194 ? -11.666 -0.961 40.043 1.00 39.50 194 PRO A C 1
ATOM 1473 O O . PRO A 1 194 ? -12.423 -1.895 39.789 1.00 39.50 194 PRO A O 1
ATOM 1476 N N . ARG A 1 195 ? -10.780 -0.503 39.154 1.00 44.81 195 ARG A N 1
ATOM 1477 C CA . ARG A 1 195 ? -10.669 -1.047 37.799 1.00 44.81 195 ARG A CA 1
ATOM 1478 C C . ARG A 1 195 ? -10.074 -2.451 37.844 1.00 44.81 195 ARG A C 1
ATOM 1480 O O . ARG A 1 195 ? -8.871 -2.619 38.034 1.00 44.81 195 ARG A O 1
ATOM 1487 N N . THR A 1 196 ? -10.902 -3.451 37.562 1.00 55.69 196 THR A N 1
ATOM 1488 C CA . THR A 1 196 ? -10.447 -4.615 36.799 1.00 55.69 196 THR A CA 1
ATOM 1489 C C . THR A 1 196 ? -9.778 -4.091 35.531 1.00 55.69 196 THR A C 1
ATOM 1491 O O . THR A 1 196 ? -10.366 -3.286 34.807 1.00 55.69 196 THR A O 1
ATOM 1494 N N . VAL A 1 197 ? -8.521 -4.466 35.289 1.00 64.12 197 VAL A N 1
ATOM 1495 C CA . VAL A 1 197 ? -7.823 -4.108 34.048 1.00 64.12 197 VAL A CA 1
ATOM 1496 C C . VAL A 1 197 ? -8.678 -4.620 32.891 1.00 64.12 197 VAL A C 1
ATOM 1498 O O . VAL A 1 197 ? -8.914 -5.822 32.810 1.00 64.12 197 VAL A O 1
ATOM 1501 N N . ALA A 1 198 ? -9.172 -3.717 32.037 1.00 69.06 198 ALA A N 1
ATOM 1502 C CA . ALA A 1 198 ? -9.960 -4.101 30.869 1.00 69.06 198 ALA A CA 1
ATOM 1503 C C . ALA A 1 198 ? -9.187 -5.152 30.060 1.00 69.06 198 ALA A C 1
ATOM 1505 O O . ALA A 1 198 ? -7.965 -4.991 29.927 1.00 69.06 198 ALA A O 1
ATOM 1506 N N . PRO A 1 199 ? -9.832 -6.217 29.557 1.00 81.75 199 PRO A N 1
ATOM 1507 C CA . PRO A 1 199 ? -9.148 -7.223 28.754 1.00 81.75 199 PRO A CA 1
ATOM 1508 C C . PRO A 1 199 ? -8.515 -6.584 27.513 1.00 81.75 199 PRO A C 1
ATOM 1510 O O . PRO A 1 199 ? -8.970 -5.539 27.031 1.00 81.75 199 PRO A O 1
ATOM 1513 N N . ASN A 1 200 ? -7.415 -7.169 27.029 1.00 88.88 200 ASN A N 1
ATOM 1514 C CA . ASN A 1 200 ? -6.895 -6.775 25.726 1.00 88.88 200 ASN A CA 1
ATOM 1515 C C . ASN A 1 200 ? -7.860 -7.274 24.651 1.00 88.88 200 ASN A C 1
ATOM 1517 O O . ASN A 1 200 ? -8.413 -8.363 24.786 1.00 88.88 200 ASN A O 1
ATOM 1521 N N . LEU A 1 201 ? -8.101 -6.453 23.636 1.00 93.19 201 LEU A N 1
ATOM 1522 C CA . LEU A 1 201 ? -8.952 -6.838 22.522 1.00 93.19 201 LEU A CA 1
ATOM 1523 C C . LEU A 1 201 ? -8.101 -7.059 21.273 1.00 93.19 201 LEU A C 1
ATOM 1525 O O . LEU A 1 201 ? -7.069 -6.414 21.074 1.00 93.19 201 LEU A O 1
ATOM 1529 N N . GLY A 1 202 ? -8.576 -7.953 20.421 1.00 94.12 202 GLY A N 1
ATOM 1530 C CA . GLY A 1 202 ? -8.079 -8.197 19.080 1.00 94.12 202 GLY A CA 1
ATOM 1531 C C . GLY A 1 202 ? -9.224 -8.169 18.077 1.00 94.12 202 GLY A C 1
ATOM 1532 O O . GLY A 1 202 ? -10.398 -8.267 18.438 1.00 94.12 202 GLY A O 1
ATOM 1533 N N . LEU A 1 203 ? -8.875 -8.023 16.804 1.00 94.69 203 LEU A N 1
ATOM 1534 C CA . LEU A 1 203 ? -9.819 -8.071 15.697 1.00 94.69 203 LEU A CA 1
ATOM 1535 C C . LEU A 1 203 ? -9.551 -9.280 14.822 1.00 94.69 203 LEU A C 1
ATOM 1537 O O . LEU A 1 203 ? -8.411 -9.552 14.449 1.00 94.69 203 LEU A O 1
ATOM 1541 N N . LEU A 1 204 ? -10.619 -9.957 14.439 1.00 92.00 204 LEU A N 1
ATOM 1542 C CA . LEU A 1 204 ? -10.571 -11.081 13.528 1.00 92.00 204 LEU A CA 1
ATOM 1543 C C . LEU A 1 204 ? -11.395 -10.752 12.283 1.00 92.00 204 LEU A C 1
ATOM 1545 O O . LEU A 1 204 ? -12.565 -10.382 12.387 1.00 92.00 204 LEU A O 1
ATOM 1549 N N . ARG A 1 205 ? -10.776 -10.827 11.101 1.00 90.62 205 ARG A N 1
ATOM 1550 C CA . ARG A 1 205 ? -11.460 -10.494 9.848 1.00 90.62 205 ARG A CA 1
ATOM 1551 C C . ARG A 1 205 ? -12.425 -11.616 9.472 1.00 90.62 205 ARG A C 1
ATOM 1553 O O . ARG A 1 205 ? -12.056 -12.788 9.442 1.00 90.62 205 ARG A O 1
ATOM 1560 N N . THR A 1 206 ? -13.653 -11.232 9.157 1.00 84.62 206 THR A N 1
ATOM 1561 C CA . THR A 1 206 ? -14.702 -12.109 8.634 1.00 84.62 206 THR A CA 1
ATOM 1562 C C . THR A 1 206 ? -15.044 -11.695 7.209 1.00 84.62 206 THR A C 1
ATOM 1564 O O . THR A 1 206 ? -15.115 -10.502 6.891 1.00 84.62 206 THR A O 1
ATOM 1567 N N . HIS A 1 207 ? -15.212 -12.685 6.341 1.00 70.75 207 HIS A N 1
ATOM 1568 C CA . HIS A 1 207 ? -15.613 -12.500 4.950 1.00 70.75 207 HIS A CA 1
ATOM 1569 C C . HIS A 1 207 ? -17.126 -12.691 4.803 1.00 70.75 207 HIS A C 1
ATOM 1571 O O . HIS A 1 207 ? -17.792 -13.209 5.696 1.00 70.75 207 HIS A O 1
ATOM 1577 N N . ALA A 1 208 ? -17.688 -12.255 3.673 1.00 62.78 208 ALA A N 1
ATOM 1578 C CA . ALA A 1 208 ? -19.135 -12.276 3.426 1.00 62.78 208 ALA A CA 1
ATOM 1579 C C . ALA A 1 208 ? -19.760 -13.689 3.437 1.00 62.78 208 ALA A C 1
ATOM 1581 O O . ALA A 1 208 ? -20.969 -13.828 3.596 1.00 62.78 208 ALA A O 1
ATOM 1582 N N . ASP A 1 209 ? -18.950 -14.736 3.285 1.00 63.00 209 ASP A N 1
ATOM 1583 C CA . ASP A 1 209 ? -19.337 -16.145 3.423 1.00 63.00 209 ASP A CA 1
ATOM 1584 C C . ASP A 1 209 ? -19.249 -16.658 4.875 1.00 63.00 209 ASP A C 1
ATOM 1586 O O . ASP A 1 209 ? -19.371 -17.857 5.124 1.00 63.00 209 ASP A O 1
ATOM 1590 N N . ASN A 1 210 ? -19.056 -15.751 5.838 1.00 62.75 210 ASN A N 1
ATOM 1591 C CA . ASN A 1 210 ? -18.834 -16.038 7.252 1.00 62.75 210 ASN A CA 1
ATOM 1592 C C . ASN A 1 210 ? -17.549 -16.846 7.523 1.00 62.75 210 ASN A C 1
ATOM 1594 O O . ASN A 1 210 ? -17.374 -17.378 8.624 1.00 62.75 210 ASN A O 1
ATOM 1598 N N . CYS A 1 211 ? -16.633 -16.929 6.549 1.00 65.19 211 CYS A N 1
ATOM 1599 C CA . CYS A 1 211 ? -15.305 -17.470 6.784 1.00 65.19 211 CYS A CA 1
ATOM 1600 C C . CYS A 1 211 ? -14.476 -16.478 7.599 1.00 65.19 211 CYS A C 1
ATOM 1602 O O . CYS A 1 211 ? -14.453 -15.272 7.355 1.00 65.19 211 CYS A O 1
ATOM 1604 N N . VAL A 1 212 ? -13.786 -17.027 8.586 1.00 67.25 212 VAL A N 1
ATOM 1605 C CA . VAL A 1 212 ? -12.950 -16.314 9.544 1.00 67.25 212 VAL A CA 1
ATOM 1606 C C . VAL A 1 212 ? -11.495 -16.471 9.117 1.00 67.25 212 VAL A C 1
ATOM 1608 O O . VAL A 1 212 ? -11.001 -17.599 9.027 1.00 67.25 212 VAL A O 1
ATOM 1611 N N . ASP A 1 213 ? -10.790 -15.360 8.907 1.00 73.81 213 ASP A N 1
ATOM 1612 C CA . ASP A 1 213 ? -9.331 -15.406 8.829 1.00 73.81 213 ASP A CA 1
ATOM 1613 C C . ASP A 1 213 ? -8.787 -15.745 10.220 1.00 73.81 213 ASP A C 1
ATOM 1615 O O . ASP A 1 213 ? -9.044 -15.037 11.188 1.00 73.81 213 ASP A O 1
ATOM 1619 N N . MET A 1 214 ? -7.990 -16.809 10.349 1.00 73.94 214 MET A N 1
ATOM 1620 C CA . MET A 1 214 ? -7.418 -17.216 11.647 1.00 73.94 214 MET A CA 1
ATOM 1621 C C . MET A 1 214 ? -6.353 -16.242 12.193 1.00 73.94 214 MET A C 1
ATOM 1623 O O . MET A 1 214 ? -5.700 -16.534 13.195 1.00 73.94 214 MET A O 1
ATOM 1627 N N . GLN A 1 215 ? -6.137 -15.098 11.539 1.00 83.62 215 GLN A N 1
ATOM 1628 C CA . GLN A 1 215 ? -5.210 -14.073 11.997 1.00 83.62 215 GLN A CA 1
ATOM 1629 C C . GLN A 1 215 ? -5.924 -13.103 12.944 1.00 83.62 215 GLN A C 1
ATOM 1631 O O . GLN A 1 215 ? -6.781 -12.328 12.526 1.00 83.62 215 GLN A O 1
ATOM 1636 N N . ILE A 1 216 ? -5.506 -13.112 14.210 1.00 87.81 216 ILE A N 1
ATOM 1637 C CA . ILE A 1 216 ? -5.899 -12.103 15.195 1.00 87.81 216 ILE A CA 1
ATOM 1638 C C . ILE A 1 216 ? -5.014 -10.870 15.007 1.00 87.81 216 ILE A C 1
ATOM 1640 O O . ILE A 1 216 ? -3.783 -10.966 15.011 1.00 87.81 216 ILE A O 1
ATOM 1644 N N . HIS A 1 217 ? -5.643 -9.711 14.844 1.00 91.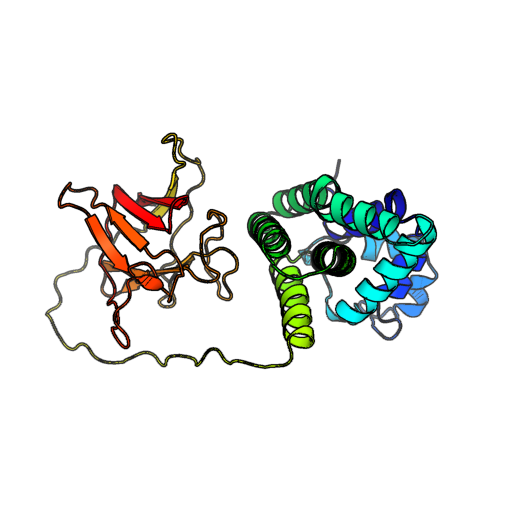94 217 HIS A N 1
ATOM 1645 C CA . HIS A 1 217 ? -4.990 -8.409 14.800 1.00 91.94 217 HIS A CA 1
ATOM 1646 C C . HIS A 1 217 ? -5.102 -7.748 16.182 1.00 91.94 217 HIS A C 1
ATOM 1648 O O . HIS A 1 217 ? -6.171 -7.227 16.509 1.00 91.94 217 HIS A O 1
ATOM 1654 N N . PRO A 1 218 ? -4.052 -7.781 17.021 1.00 92.31 218 PRO A N 1
ATOM 1655 C CA . PRO A 1 218 ? -4.129 -7.255 18.381 1.00 92.31 218 PRO A CA 1
ATOM 1656 C C . PRO A 1 218 ? -4.289 -5.732 18.369 1.00 92.31 218 PRO A C 1
ATOM 1658 O O . PRO A 1 218 ? -3.611 -5.029 17.613 1.00 92.31 218 PRO A O 1
ATOM 1661 N N . LEU A 1 219 ? -5.154 -5.210 19.238 1.00 93.44 219 LEU A N 1
ATOM 1662 C CA . LEU A 1 219 ? -5.307 -3.772 19.420 1.00 93.44 219 LEU A CA 1
ATOM 1663 C C . LEU A 1 219 ? -4.257 -3.248 20.401 1.00 93.44 219 LEU A C 1
ATOM 1665 O O . LEU A 1 219 ? -3.989 -3.833 21.454 1.00 93.44 219 LEU A O 1
ATOM 1669 N N . THR A 1 220 ? -3.658 -2.108 20.062 1.00 92.31 220 THR A N 1
ATOM 1670 C CA . THR A 1 220 ? -2.715 -1.440 20.960 1.00 92.31 220 THR A CA 1
ATOM 1671 C C . THR A 1 220 ? -3.411 -0.839 22.175 1.00 92.31 220 THR A C 1
ATOM 1673 O O . THR A 1 220 ? -4.528 -0.329 22.087 1.00 92.31 220 THR A O 1
ATOM 1676 N N . ARG A 1 221 ? -2.682 -0.783 23.290 1.00 90.31 221 ARG A N 1
ATOM 1677 C CA . ARG A 1 221 ? -3.040 0.021 24.467 1.00 90.31 221 ARG A CA 1
ATOM 1678 C C . ARG A 1 221 ? -2.439 1.424 24.450 1.00 90.31 221 ARG A C 1
ATOM 1680 O O . ARG A 1 221 ? -2.640 2.179 25.399 1.00 90.31 221 ARG A O 1
ATOM 1687 N N . ASP A 1 222 ? -1.673 1.768 23.415 1.00 89.62 222 ASP A N 1
ATOM 1688 C CA . ASP A 1 222 ? -1.181 3.132 23.234 1.00 89.62 222 ASP A CA 1
ATOM 1689 C C . ASP A 1 222 ? -2.375 4.104 23.134 1.00 89.62 222 ASP A C 1
ATOM 1691 O O . ASP A 1 222 ? -3.326 3.810 22.403 1.00 89.62 222 ASP A O 1
ATOM 1695 N N . PRO A 1 223 ? -2.351 5.267 23.815 1.00 85.62 223 PRO A N 1
ATOM 1696 C CA . PRO A 1 223 ? -3.436 6.249 23.751 1.00 85.62 223 PRO A CA 1
ATOM 1697 C C . PRO A 1 223 ? -3.758 6.745 22.336 1.00 85.62 223 PRO A C 1
ATOM 1699 O O . PRO A 1 223 ? -4.868 7.214 22.083 1.00 85.62 223 PRO A O 1
ATOM 1702 N N . ARG A 1 224 ? -2.806 6.659 21.398 1.00 89.81 224 ARG A N 1
ATOM 1703 C CA . ARG A 1 224 ? -3.023 6.957 19.975 1.00 89.81 224 ARG A CA 1
ATOM 1704 C C . ARG A 1 224 ? -3.949 5.948 19.307 1.00 89.81 224 ARG A C 1
ATOM 1706 O O . ARG A 1 224 ? -4.608 6.334 18.346 1.00 89.81 224 ARG A O 1
ATOM 1713 N N . GLY A 1 225 ? -4.094 4.746 19.851 1.00 93.31 225 GLY A N 1
ATOM 1714 C CA . GLY A 1 225 ? -4.970 3.707 19.325 1.00 93.31 225 GLY A CA 1
ATOM 1715 C C . GLY A 1 225 ? -4.428 3.026 18.073 1.00 93.31 225 GLY A C 1
ATOM 1716 O O . GLY A 1 225 ? -3.352 3.349 17.574 1.00 93.31 225 GLY A O 1
ATOM 1717 N N . THR A 1 226 ? -5.198 2.063 17.582 1.00 95.75 226 THR A N 1
ATOM 1718 C CA . THR A 1 226 ? -4.957 1.331 16.340 1.00 95.75 226 THR A CA 1
ATOM 1719 C C . THR A 1 226 ? -5.791 1.959 15.233 1.00 95.75 226 THR A C 1
ATOM 1721 O O . THR A 1 226 ? -7.006 2.101 15.386 1.00 95.75 226 THR A O 1
ATOM 1724 N N . VAL A 1 227 ? -5.158 2.332 14.120 1.00 96.25 227 VAL A N 1
ATOM 1725 C CA . VAL A 1 227 ? -5.864 2.850 12.938 1.00 96.25 227 VAL A CA 1
ATOM 1726 C C . VAL A 1 227 ? -6.099 1.729 11.935 1.00 96.25 227 VAL A C 1
ATOM 1728 O O . VAL A 1 227 ? -5.176 1.033 11.528 1.00 96.25 227 VAL A O 1
ATOM 1731 N N . ILE A 1 228 ? -7.340 1.570 11.501 1.00 95.56 228 ILE A N 1
ATOM 1732 C CA . ILE A 1 228 ? -7.755 0.584 10.510 1.00 95.56 228 ILE A CA 1
ATOM 1733 C C . ILE A 1 228 ? -8.035 1.322 9.211 1.00 95.56 228 ILE A C 1
ATOM 1735 O O . ILE A 1 228 ? -8.764 2.317 9.193 1.00 95.56 228 ILE A O 1
ATOM 1739 N N . GLY A 1 229 ? -7.468 0.849 8.110 1.00 93.50 229 GLY A N 1
ATOM 1740 C CA . GLY A 1 229 ? -7.686 1.460 6.808 1.00 93.50 229 GLY A CA 1
ATOM 1741 C C . GLY A 1 229 ? -6.798 0.861 5.734 1.00 93.50 229 GLY A C 1
ATOM 1742 O O . GLY A 1 229 ? -5.893 0.082 6.014 1.00 93.50 229 GLY A O 1
ATOM 1743 N N . SER A 1 230 ? -7.066 1.207 4.479 1.00 90.62 230 SER A N 1
ATOM 1744 C CA . SER A 1 230 ? -6.357 0.589 3.357 1.00 90.62 230 SER A CA 1
ATOM 1745 C C . SER A 1 230 ? -4.942 1.130 3.173 1.00 90.62 230 SER A C 1
ATOM 1747 O O . SER A 1 230 ? -4.090 0.384 2.706 1.00 90.62 230 SER A O 1
ATOM 1749 N N . LEU A 1 231 ? -4.676 2.387 3.555 1.00 89.75 231 LEU A N 1
ATOM 1750 C CA . LEU A 1 231 ? -3.354 3.034 3.495 1.00 89.75 231 LEU A CA 1
ATOM 1751 C C . LEU A 1 231 ? -3.166 3.979 4.707 1.00 89.75 231 LEU A C 1
ATOM 1753 O O . LEU A 1 231 ? -3.174 5.204 4.530 1.00 89.75 231 LEU A O 1
ATOM 1757 N N . PRO A 1 232 ? -3.072 3.441 5.936 1.00 86.81 232 PRO A N 1
ATOM 1758 C CA . PRO A 1 232 ? -2.964 4.236 7.152 1.00 86.81 232 PRO A CA 1
ATOM 1759 C C . PRO A 1 232 ? -1.606 4.938 7.223 1.00 86.81 232 PRO A C 1
ATOM 1761 O O . PRO A 1 232 ? -0.579 4.374 6.843 1.00 86.81 232 PRO A O 1
ATOM 1764 N N . LYS A 1 233 ? -1.586 6.181 7.717 1.00 82.12 233 LYS A N 1
ATOM 1765 C CA . LYS A 1 233 ? -0.343 6.971 7.822 1.00 82.12 233 LYS A CA 1
ATOM 1766 C C . LYS A 1 233 ? 0.378 6.763 9.147 1.00 82.12 233 LYS A C 1
ATOM 1768 O O . LYS A 1 233 ? 1.549 7.112 9.282 1.00 82.12 233 LYS A O 1
ATOM 1773 N N . THR A 1 234 ? -0.336 6.242 10.135 1.00 77.88 234 THR A N 1
ATOM 1774 C CA . THR A 1 234 ? 0.139 6.093 11.505 1.00 77.88 234 THR A CA 1
ATOM 1775 C C . THR A 1 234 ? 0.237 4.620 11.886 1.00 77.88 234 THR A C 1
ATOM 1777 O O . THR A 1 234 ? -0.464 3.762 11.351 1.00 77.88 234 THR A O 1
ATOM 1780 N N . SER A 1 235 ? 1.172 4.330 12.787 1.00 77.19 235 SER A N 1
ATOM 1781 C CA . SER A 1 235 ? 1.333 3.029 13.432 1.00 77.19 235 SER A CA 1
ATOM 1782 C C . SER A 1 235 ? 1.009 3.198 14.920 1.00 77.19 235 SER A C 1
ATOM 1784 O O . SER A 1 235 ? 1.373 4.241 15.483 1.00 77.19 235 SER A O 1
ATOM 1786 N N . PRO A 1 236 ? 0.348 2.223 15.568 1.00 88.19 236 PRO A N 1
ATOM 1787 C CA . PRO A 1 236 ? -0.040 0.904 15.050 1.00 88.19 236 PRO A CA 1
ATOM 1788 C C . PRO A 1 236 ? -1.289 0.935 14.161 1.00 88.19 236 PRO A C 1
ATOM 1790 O O . PRO A 1 236 ? -2.196 1.744 14.362 1.00 88.19 236 PRO A O 1
ATOM 1793 N N . SER A 1 237 ? -1.335 0.043 13.169 1.00 92.44 237 SER A N 1
ATOM 1794 C CA . SER A 1 237 ? -2.427 -0.006 12.199 1.00 92.44 237 SER A CA 1
ATOM 1795 C C . SER A 1 237 ? -2.741 -1.404 11.671 1.00 92.44 237 SER A C 1
ATOM 1797 O O . SER A 1 237 ? -1.922 -2.318 11.760 1.00 92.44 237 SER A O 1
ATOM 1799 N N . ILE A 1 238 ? -3.955 -1.555 11.137 1.00 93.19 238 ILE A N 1
ATOM 1800 C CA . ILE A 1 238 ? -4.468 -2.779 10.514 1.00 93.19 238 ILE A CA 1
ATOM 1801 C C . ILE A 1 238 ? -4.872 -2.448 9.078 1.00 93.19 238 ILE A C 1
ATOM 1803 O O . ILE A 1 238 ? -5.769 -1.639 8.833 1.00 93.19 238 ILE A O 1
ATOM 1807 N N . THR A 1 239 ? -4.205 -3.099 8.130 1.00 92.44 239 THR A N 1
ATOM 1808 C CA . THR A 1 239 ? -4.388 -2.925 6.679 1.00 92.44 239 THR A CA 1
ATOM 1809 C C . THR A 1 239 ? -5.207 -4.041 6.039 1.00 92.44 239 THR A C 1
ATOM 1811 O O . THR A 1 239 ? -5.422 -4.042 4.825 1.00 92.44 239 THR A O 1
ATOM 1814 N N . ASP A 1 240 ? -5.678 -4.992 6.848 1.00 91.00 240 ASP A N 1
ATOM 1815 C CA . ASP A 1 240 ? -6.458 -6.150 6.422 1.00 91.00 240 ASP A CA 1
ATOM 1816 C C . ASP A 1 240 ? -7.919 -5.787 6.144 1.00 91.00 240 ASP A C 1
ATOM 1818 O O . ASP A 1 240 ? -8.838 -6.184 6.850 1.00 91.00 240 ASP A O 1
ATOM 1822 N N . VAL A 1 241 ? -8.122 -4.972 5.115 1.00 89.94 241 VAL A N 1
ATOM 1823 C CA . VAL A 1 241 ? -9.421 -4.405 4.754 1.00 89.94 241 VAL A CA 1
ATOM 1824 C C . VAL A 1 241 ? -9.756 -4.671 3.286 1.00 89.94 241 VAL A C 1
ATOM 1826 O O . VAL A 1 241 ? -8.909 -5.081 2.492 1.00 89.94 241 VAL A O 1
ATOM 1829 N N . GLY A 1 242 ? -11.023 -4.492 2.926 1.00 84.62 242 GLY A N 1
ATOM 1830 C CA . GLY A 1 242 ? -11.522 -4.527 1.554 1.00 84.62 242 GLY A CA 1
ATOM 1831 C C . GLY A 1 242 ? -11.177 -3.264 0.758 1.00 84.62 242 GLY A C 1
ATOM 1832 O O . GLY A 1 242 ? -10.730 -2.251 1.300 1.00 84.62 242 GLY A O 1
ATOM 1833 N N . ALA A 1 243 ? -11.400 -3.320 -0.557 1.00 83.00 243 ALA A N 1
ATOM 1834 C CA . ALA A 1 243 ? -11.082 -2.229 -1.487 1.00 83.00 243 ALA A CA 1
ATOM 1835 C C . ALA A 1 243 ? -11.922 -0.955 -1.264 1.00 83.00 243 ALA A C 1
ATOM 1837 O O . ALA A 1 243 ? -11.537 0.134 -1.684 1.00 83.00 243 ALA A O 1
ATOM 1838 N N . ASP A 1 244 ? -13.063 -1.095 -0.600 1.00 85.25 244 ASP A N 1
ATOM 1839 C CA . ASP A 1 244 ? -14.001 -0.037 -0.241 1.00 85.25 244 ASP A CA 1
ATOM 1840 C C . ASP A 1 244 ? -13.654 0.655 1.088 1.00 85.25 244 ASP A C 1
ATOM 1842 O O . ASP A 1 244 ? -14.292 1.642 1.467 1.00 85.25 244 ASP A O 1
ATOM 1846 N N . ALA A 1 245 ? -12.623 0.192 1.797 1.00 88.62 245 ALA A N 1
ATOM 1847 C CA . ALA A 1 245 ? -12.154 0.862 2.993 1.00 88.62 245 ALA A CA 1
ATOM 1848 C C . ALA A 1 245 ? -11.304 2.099 2.656 1.00 88.62 245 ALA A C 1
ATOM 1850 O O . ALA A 1 245 ? -10.352 2.054 1.871 1.00 88.62 245 ALA A O 1
ATOM 1851 N N . SER A 1 246 ? -11.599 3.225 3.310 1.00 89.56 246 SER A N 1
ATOM 1852 C CA . SER A 1 246 ? -10.818 4.462 3.198 1.00 89.56 246 SER A CA 1
ATOM 1853 C C . SER A 1 246 ? -9.376 4.329 3.712 1.00 89.56 246 SER A C 1
ATOM 1855 O O . SER A 1 246 ? -9.014 3.345 4.351 1.00 89.56 246 SER A O 1
ATOM 1857 N N . ARG A 1 247 ? -8.538 5.338 3.406 1.00 89.31 247 ARG A N 1
ATOM 1858 C CA . ARG A 1 247 ? -7.113 5.435 3.820 1.00 89.31 247 ARG A CA 1
ATOM 1859 C C . ARG A 1 247 ? -6.936 5.143 5.295 1.00 89.31 247 ARG A C 1
ATOM 1861 O O . ARG A 1 247 ? -6.210 4.231 5.664 1.00 89.31 247 ARG A O 1
ATOM 1868 N N . GLU A 1 248 ? -7.654 5.927 6.071 1.00 92.69 248 GLU A N 1
ATOM 1869 C CA . GLU A 1 248 ? -7.815 5.842 7.503 1.00 92.69 248 GLU A CA 1
ATOM 1870 C C . GLU A 1 248 ? -9.329 5.800 7.671 1.00 92.69 248 GLU A C 1
ATOM 1872 O O . GLU A 1 248 ? -10.028 6.729 7.269 1.00 92.69 248 GLU A O 1
ATOM 1877 N N . HIS A 1 249 ? -9.845 4.645 8.073 1.00 93.62 249 HIS A N 1
ATOM 1878 C CA . HIS A 1 249 ? -11.274 4.360 8.065 1.00 93.62 249 HIS A CA 1
ATOM 1879 C C . HIS A 1 249 ? -11.841 4.472 9.477 1.00 93.62 249 HIS A C 1
ATOM 1881 O O . HIS A 1 249 ? -12.794 5.212 9.707 1.00 93.62 249 HIS A O 1
ATOM 1887 N N . LEU A 1 250 ? -11.214 3.768 10.418 1.00 96.38 250 LEU A N 1
ATOM 1888 C CA . LEU A 1 250 ? -11.668 3.629 11.796 1.00 96.38 250 LEU A CA 1
ATOM 1889 C C . LEU A 1 250 ? -10.464 3.717 12.734 1.00 96.38 250 LEU A C 1
ATOM 1891 O O . LEU A 1 250 ? -9.394 3.196 12.425 1.00 96.38 250 LEU A O 1
ATOM 1895 N N . ARG A 1 251 ? -10.632 4.352 13.891 1.00 96.38 251 ARG A N 1
ATOM 1896 C CA . ARG A 1 251 ? -9.654 4.348 14.983 1.00 96.38 251 ARG A CA 1
ATOM 1897 C C . ARG A 1 251 ? -10.240 3.633 16.184 1.00 96.38 251 ARG A C 1
ATOM 1899 O O . ARG A 1 251 ? -11.370 3.935 16.553 1.00 96.38 251 ARG A O 1
ATOM 1906 N N . ILE A 1 252 ? -9.456 2.761 16.816 1.00 97.00 252 ILE A N 1
ATOM 1907 C CA . ILE A 1 252 ? -9.840 2.068 18.050 1.00 97.00 252 ILE A CA 1
ATOM 1908 C C . ILE A 1 252 ? -8.804 2.313 19.146 1.00 97.00 252 ILE A C 1
ATOM 1910 O O . ILE A 1 252 ? -7.611 2.145 18.903 1.00 97.00 252 ILE A O 1
ATOM 1914 N N . TRP A 1 253 ? -9.223 2.703 20.350 1.00 96.12 253 TRP A N 1
ATOM 1915 C CA . TRP A 1 253 ? -8.311 2.961 21.472 1.00 96.12 253 TRP A CA 1
ATOM 1916 C C . TRP A 1 253 ? -8.921 2.591 22.821 1.00 96.12 253 TRP A C 1
ATOM 1918 O O . TRP A 1 253 ? -10.137 2.502 22.969 1.00 96.12 253 TRP A O 1
ATOM 1928 N N . LEU A 1 254 ? -8.050 2.404 23.812 1.00 94.19 254 LEU A N 1
ATOM 1929 C CA . LEU A 1 254 ? -8.419 2.176 25.203 1.00 94.19 254 LEU A CA 1
ATOM 1930 C C . LEU A 1 254 ? -8.345 3.499 25.972 1.00 94.19 254 LEU A C 1
ATOM 1932 O O . LEU A 1 254 ? -7.279 4.108 26.072 1.00 94.19 254 LEU A O 1
ATOM 1936 N N . GLU A 1 255 ? -9.453 3.920 26.571 1.00 93.19 255 GLU A N 1
ATOM 1937 C CA . GLU A 1 255 ? -9.503 5.095 27.440 1.00 93.19 255 GLU A CA 1
ATOM 1938 C C . GLU A 1 255 ? -10.375 4.815 28.659 1.00 93.19 255 GLU A C 1
ATOM 1940 O O . GLU A 1 255 ? -11.449 4.231 28.576 1.00 93.19 255 GLU A O 1
ATOM 1945 N N . GLY A 1 256 ? -9.893 5.180 29.845 1.00 88.81 256 GLY A N 1
ATOM 1946 C CA . GLY A 1 256 ? -10.671 5.002 31.069 1.00 88.81 256 GLY A CA 1
ATOM 1947 C C . GLY A 1 256 ? -11.045 3.548 31.409 1.00 88.81 256 GLY A C 1
ATOM 1948 O O . GLY A 1 256 ? -11.938 3.339 32.228 1.00 88.81 256 GLY A O 1
ATOM 1949 N N . GLY A 1 257 ? -10.355 2.558 30.831 1.00 88.75 257 GLY A N 1
ATOM 1950 C CA . GLY A 1 257 ? -10.673 1.135 30.993 1.00 88.75 257 GLY A CA 1
ATOM 1951 C C . GLY A 1 257 ? -11.784 0.632 30.068 1.00 88.75 257 GLY A C 1
ATOM 1952 O O . GLY A 1 257 ? -12.330 -0.431 30.330 1.00 88.75 257 GLY A O 1
ATOM 1953 N N . ARG A 1 258 ? -12.124 1.383 29.018 1.00 93.38 258 ARG A N 1
ATOM 1954 C CA . ARG A 1 258 ? -13.122 1.016 28.009 1.00 93.38 258 ARG A CA 1
ATOM 1955 C C . ARG A 1 258 ? -12.541 1.197 26.616 1.00 93.38 258 ARG A C 1
ATOM 1957 O O . ARG A 1 258 ? -11.720 2.093 26.400 1.00 93.38 258 ARG A O 1
ATOM 1964 N N . TRP A 1 259 ? -12.930 0.324 25.701 1.00 95.69 259 TRP A N 1
ATOM 1965 C CA . TRP A 1 259 ? -12.492 0.391 24.315 1.00 95.69 259 TRP A CA 1
ATOM 1966 C C . TRP A 1 259 ? -13.481 1.216 23.508 1.00 95.69 259 TRP A C 1
ATOM 1968 O O . TRP A 1 259 ? -14.686 1.040 23.639 1.00 95.69 259 TRP A O 1
ATOM 1978 N N . TYR A 1 260 ? -12.965 2.116 22.680 1.00 96.69 260 TYR A N 1
ATOM 1979 C CA . TYR A 1 260 ? -13.773 3.000 21.851 1.00 96.69 260 TYR A CA 1
ATOM 1980 C C . TYR A 1 260 ? -13.366 2.894 20.395 1.00 96.69 260 TYR A C 1
ATOM 1982 O O . TYR A 1 260 ? -12.177 2.783 20.096 1.00 96.69 260 TYR A O 1
ATOM 1990 N N . ALA A 1 261 ? -14.348 2.999 19.506 1.00 97.12 261 ALA A N 1
ATOM 1991 C CA . ALA A 1 261 ? -14.185 3.082 18.067 1.00 97.12 261 ALA A CA 1
ATOM 1992 C C . ALA A 1 261 ? -14.743 4.411 17.534 1.00 97.12 261 ALA A C 1
ATOM 1994 O O . ALA A 1 261 ? -15.803 4.870 17.959 1.00 97.12 261 ALA A O 1
ATOM 1995 N N . GLN A 1 262 ? -14.039 5.041 16.591 1.00 96.44 262 GLN A N 1
ATOM 1996 C CA . GLN A 1 262 ? -14.486 6.283 15.955 1.00 96.44 262 GLN A CA 1
ATOM 1997 C C . GLN A 1 262 ? -14.079 6.352 14.483 1.00 96.44 262 GLN A C 1
ATOM 1999 O O . GLN A 1 262 ? -12.914 6.123 14.141 1.00 96.44 262 GLN A O 1
ATOM 2004 N N . GLY A 1 263 ? -15.042 6.684 13.621 1.00 94.00 263 GLY A N 1
ATOM 2005 C CA . GLY A 1 263 ? -14.804 6.898 12.195 1.00 94.00 263 GLY A CA 1
ATOM 2006 C C . GLY A 1 263 ? -13.858 8.074 11.942 1.00 94.00 263 GLY A C 1
ATOM 2007 O O . GLY A 1 263 ? -13.896 9.086 12.641 1.00 94.00 263 GLY A O 1
ATOM 2008 N N . LEU A 1 264 ? -12.985 7.929 10.945 1.00 92.88 264 LEU A N 1
ATOM 2009 C CA . LEU A 1 264 ? -11.964 8.922 10.589 1.00 92.88 264 LEU A CA 1
ATOM 2010 C C . LEU A 1 264 ? -12.334 9.710 9.325 1.00 92.88 264 LEU A C 1
ATOM 2012 O O . LEU A 1 264 ? -11.470 10.073 8.525 1.00 92.88 264 LEU A O 1
ATOM 2016 N N . GLY A 1 265 ? -13.626 9.965 9.111 1.00 90.12 265 GLY A N 1
ATOM 2017 C CA . GLY A 1 265 ? -14.099 10.588 7.882 1.00 90.12 265 GLY A CA 1
ATOM 2018 C C . GLY A 1 265 ? -14.131 9.604 6.717 1.00 90.12 265 GLY A C 1
ATOM 2019 O O . GLY A 1 265 ? -13.886 10.005 5.577 1.00 90.12 265 GLY A O 1
ATOM 2020 N N . SER A 1 266 ? -14.443 8.329 6.976 1.00 90.12 266 SER A N 1
ATOM 2021 C CA . SER A 1 266 ? -14.481 7.274 5.955 1.00 90.12 266 SER A CA 1
ATOM 2022 C C . SER A 1 266 ? -15.443 7.630 4.810 1.00 90.12 266 SER A C 1
ATOM 2024 O O . SER A 1 266 ? -16.315 8.476 4.952 1.00 90.12 266 SER A O 1
ATOM 2026 N N . THR A 1 267 ? -15.312 7.036 3.629 1.00 89.06 267 THR A N 1
ATOM 2027 C CA . THR A 1 267 ? -16.262 7.307 2.530 1.00 89.06 267 THR A CA 1
ATOM 2028 C C . THR A 1 267 ? -17.549 6.508 2.701 1.00 89.06 267 THR A C 1
ATOM 2030 O O . THR A 1 267 ? -18.632 7.060 2.533 1.00 89.06 267 THR A O 1
ATOM 2033 N N . ASN A 1 268 ? -17.424 5.241 3.098 1.00 89.00 268 ASN A N 1
ATOM 2034 C CA . ASN A 1 268 ? -18.531 4.286 3.145 1.00 89.00 268 ASN A CA 1
ATOM 2035 C C . ASN A 1 268 ? -19.111 4.071 4.549 1.00 89.00 268 ASN A C 1
ATOM 2037 O O . ASN A 1 268 ? -20.038 3.286 4.699 1.00 89.00 268 ASN A O 1
ATOM 2041 N N . GLY A 1 269 ? -18.607 4.785 5.557 1.00 92.44 269 GLY A N 1
ATOM 2042 C CA . GLY A 1 269 ? -19.113 4.693 6.919 1.00 92.44 269 GLY A CA 1
ATOM 2043 C C . GLY A 1 269 ? -18.699 3.415 7.651 1.00 92.44 269 GLY A C 1
ATOM 2044 O O . GLY A 1 269 ? -18.086 2.502 7.098 1.00 92.44 269 GLY A O 1
ATOM 2045 N N . THR A 1 270 ? -19.047 3.372 8.930 1.00 95.94 270 THR A N 1
ATOM 2046 C CA . THR A 1 270 ? -18.814 2.256 9.838 1.00 95.94 270 THR A CA 1
ATOM 2047 C C . THR A 1 270 ? -20.056 2.006 10.687 1.00 95.94 270 THR A C 1
ATOM 2049 O O . THR A 1 270 ? -20.638 2.943 11.244 1.00 95.94 270 THR A O 1
ATOM 2052 N N . VAL A 1 271 ? -20.426 0.734 10.818 1.00 95.75 271 VAL A N 1
ATOM 2053 C CA . VAL A 1 271 ? -21.531 0.258 11.659 1.00 95.75 271 VAL A CA 1
ATOM 2054 C C . VAL A 1 271 ? -21.004 -0.777 12.651 1.00 95.75 271 VAL A C 1
ATOM 2056 O O . VAL A 1 271 ? -20.146 -1.587 12.308 1.00 95.75 271 VAL A O 1
ATOM 2059 N N . LEU A 1 272 ? -21.504 -0.721 13.879 1.00 95.69 272 LEU A N 1
ATOM 2060 C CA . LEU A 1 272 ? -21.266 -1.673 14.955 1.00 95.69 272 LEU A CA 1
ATOM 2061 C C . LEU A 1 272 ? -22.523 -2.531 15.137 1.00 95.69 272 LEU A C 1
ATOM 2063 O O . LEU A 1 272 ? -23.555 -2.000 15.529 1.00 95.69 272 LEU A O 1
ATOM 2067 N N . GLU A 1 273 ? -22.439 -3.831 14.877 1.00 93.81 273 GLU A N 1
ATOM 2068 C CA . GLU A 1 273 ? -23.457 -4.813 15.275 1.00 93.81 273 GLU A CA 1
ATOM 2069 C C . GLU A 1 273 ? -23.076 -5.329 16.672 1.00 93.81 273 GLU A C 1
ATOM 2071 O O . GLU A 1 273 ? -22.001 -5.912 16.856 1.00 93.81 273 GLU A O 1
ATOM 2076 N N . SER A 1 274 ? -23.930 -5.081 17.671 1.00 90.62 274 SER A N 1
ATOM 2077 C CA . SER A 1 274 ? -23.658 -5.495 19.051 1.00 90.62 274 SER A CA 1
ATOM 2078 C C . SER A 1 274 ? -23.726 -7.015 19.207 1.00 90.62 274 SER A C 1
ATOM 2080 O O . SER A 1 274 ? -24.734 -7.643 18.870 1.00 90.62 274 SER A O 1
ATOM 2082 N N . GLY A 1 275 ? -22.701 -7.603 19.830 1.00 81.44 275 GLY A N 1
ATOM 2083 C CA . GLY A 1 275 ? -22.677 -9.031 20.159 1.00 81.44 275 GLY A CA 1
ATOM 2084 C C . GLY A 1 275 ? -23.754 -9.454 21.168 1.00 81.44 275 GLY A C 1
ATOM 2085 O O . GLY A 1 275 ? -24.100 -10.634 21.241 1.00 81.44 275 GLY A O 1
ATOM 2086 N N . ALA A 1 276 ? -24.314 -8.501 21.922 1.00 79.19 276 ALA A N 1
ATOM 2087 C CA . ALA A 1 276 ? -25.407 -8.728 22.868 1.00 79.19 276 ALA A CA 1
ATOM 2088 C C . ALA A 1 276 ? -26.794 -8.801 22.198 1.00 79.19 276 ALA A C 1
ATOM 2090 O O . ALA A 1 276 ? -27.758 -9.224 22.837 1.00 79.19 276 ALA A O 1
ATOM 2091 N N . GLY A 1 277 ? -26.899 -8.440 20.911 1.00 75.31 277 GLY A N 1
ATOM 2092 C CA . GLY A 1 277 ? -28.163 -8.423 20.168 1.00 75.31 277 GLY A CA 1
ATOM 2093 C C . GLY A 1 277 ? -28.987 -7.143 20.346 1.00 75.31 277 GLY A C 1
ATOM 2094 O O . GLY A 1 277 ? -30.158 -7.122 19.969 1.00 75.31 277 GLY A O 1
ATOM 2095 N N . ASP A 1 278 ? -28.385 -6.073 20.873 1.00 75.31 278 ASP A N 1
ATOM 2096 C CA . ASP A 1 278 ? -29.045 -4.783 21.139 1.00 75.31 278 ASP A CA 1
ATOM 2097 C C . ASP A 1 278 ? -29.284 -3.926 19.873 1.00 75.31 278 ASP A C 1
ATOM 2099 O O . ASP A 1 278 ? -29.797 -2.808 19.950 1.00 75.31 278 ASP A O 1
ATOM 2103 N N . GLY A 1 279 ? -28.969 -4.471 18.693 1.00 82.12 279 GLY A N 1
ATOM 2104 C CA . GLY A 1 279 ? -29.135 -3.833 17.389 1.00 82.12 279 GLY A CA 1
ATOM 2105 C C . GLY A 1 279 ? -27.881 -3.114 16.886 1.00 82.12 279 GLY A C 1
ATOM 2106 O O . GLY A 1 279 ? -26.836 -3.096 17.539 1.00 82.12 279 GLY A O 1
ATOM 2107 N N . ASP A 1 280 ? -28.002 -2.533 15.692 1.00 91.00 280 ASP A N 1
ATOM 2108 C CA . ASP A 1 280 ? -26.893 -1.885 14.994 1.00 91.00 280 ASP A CA 1
ATOM 2109 C C . ASP A 1 280 ? -26.732 -0.422 15.429 1.00 91.00 280 ASP A C 1
ATOM 2111 O O . ASP A 1 280 ? -27.679 0.370 15.410 1.00 91.00 280 ASP A O 1
ATOM 2115 N N . ILE A 1 281 ? -25.500 -0.036 15.756 1.00 93.62 281 ILE A N 1
ATOM 2116 C CA . ILE A 1 281 ? -25.103 1.333 16.081 1.00 93.62 281 ILE A CA 1
ATOM 2117 C C . ILE A 1 281 ? -24.270 1.888 14.926 1.00 93.62 281 ILE A C 1
ATOM 2119 O O . ILE A 1 281 ? -23.192 1.393 14.602 1.00 93.62 281 ILE A O 1
ATOM 2123 N N . VAL A 1 282 ? -24.731 2.974 14.307 1.00 94.00 282 VAL A N 1
ATOM 2124 C CA . VAL A 1 282 ? -23.953 3.672 13.277 1.00 94.00 282 VAL A CA 1
ATOM 2125 C C . VAL A 1 282 ? -22.854 4.495 13.952 1.00 94.00 282 VAL A C 1
ATOM 2127 O O . VAL A 1 282 ? -23.130 5.556 14.511 1.00 94.00 282 VAL A O 1
ATOM 2130 N N . ILE A 1 283 ? -21.605 4.023 13.878 1.00 95.12 283 ILE A N 1
ATOM 2131 C CA . ILE A 1 283 ? -20.428 4.764 14.363 1.00 95.12 283 ILE A CA 1
ATOM 2132 C C . ILE A 1 283 ? -20.220 6.014 13.508 1.00 95.12 283 ILE A C 1
ATOM 2134 O O . ILE A 1 283 ? -20.002 7.109 14.018 1.00 95.12 283 ILE A O 1
ATOM 2138 N N . GLU A 1 284 ? -20.277 5.852 12.189 1.00 94.38 284 GLU A N 1
ATOM 2139 C CA . GLU A 1 284 ? -20.119 6.943 11.236 1.00 94.38 284 GLU A CA 1
ATOM 2140 C C . GLU A 1 284 ? -20.908 6.595 9.966 1.00 94.38 284 GLU A C 1
ATOM 2142 O O . GLU A 1 284 ? -20.626 5.572 9.354 1.00 94.38 284 GLU A O 1
ATOM 2147 N N . PRO A 1 285 ? -21.882 7.397 9.514 1.00 92.00 285 PRO A N 1
ATOM 2148 C CA . PRO A 1 285 ? -22.619 7.077 8.298 1.00 92.00 285 PRO A CA 1
ATOM 2149 C C . PRO A 1 285 ? -21.751 7.303 7.047 1.00 92.00 285 PRO A C 1
ATOM 2151 O O . PRO A 1 285 ? -20.749 8.032 7.112 1.00 92.00 285 PRO A O 1
ATOM 2154 N N . PRO A 1 286 ? -22.138 6.728 5.895 1.00 91.19 286 PRO A N 1
ATOM 2155 C CA . PRO A 1 286 ? -21.551 7.041 4.595 1.00 91.19 286 PRO A CA 1
ATOM 2156 C C . PRO A 1 286 ? -21.499 8.548 4.321 1.00 91.19 286 PRO A C 1
ATOM 2158 O O . PRO A 1 286 ? -22.351 9.311 4.780 1.00 91.19 286 PRO A O 1
ATOM 2161 N N . ARG A 1 287 ? -20.482 9.002 3.581 1.00 89.44 287 ARG A N 1
ATOM 2162 C CA . ARG A 1 287 ? -20.192 10.433 3.389 1.00 89.44 287 ARG A CA 1
ATOM 2163 C C . ARG A 1 287 ? -21.355 11.212 2.766 1.00 89.44 287 ARG A C 1
ATOM 2165 O O . ARG A 1 287 ? -21.554 12.371 3.115 1.00 89.44 287 ARG A O 1
ATOM 2172 N N . ASP A 1 288 ? -22.087 10.594 1.853 1.00 88.19 288 ASP A N 1
ATOM 2173 C CA . ASP A 1 288 ? -23.268 11.144 1.178 1.00 88.19 288 ASP A CA 1
ATOM 2174 C C . ASP A 1 288 ? -24.496 11.269 2.096 1.00 88.19 288 ASP A C 1
ATOM 2176 O O . ASP A 1 288 ? -25.405 12.041 1.803 1.00 88.19 288 ASP A O 1
ATOM 2180 N N . GLN A 1 289 ? -24.498 10.564 3.228 1.00 89.31 289 GLN A N 1
ATOM 2181 C CA . GLN A 1 289 ? -25.563 10.573 4.236 1.00 89.31 289 GLN A CA 1
ATOM 2182 C C . GLN A 1 289 ? -25.204 11.417 5.470 1.00 89.31 289 GLN A C 1
ATOM 2184 O O . GLN A 1 289 ? -25.978 11.490 6.427 1.00 89.31 289 GLN A O 1
ATOM 2189 N N . ARG A 1 290 ? -24.024 12.052 5.484 1.00 88.62 290 ARG A N 1
ATOM 2190 C CA . ARG A 1 290 ? -23.577 12.880 6.611 1.00 88.62 290 ARG A CA 1
ATOM 2191 C C . ARG A 1 290 ? -24.268 14.230 6.637 1.00 88.62 290 ARG A C 1
ATOM 2193 O O . ARG A 1 290 ? -24.365 14.929 5.631 1.00 88.62 290 ARG A O 1
ATOM 2200 N N . GLU A 1 291 ? -24.634 14.648 7.842 1.00 86.31 291 GLU A N 1
ATOM 2201 C CA . GLU A 1 291 ? -25.055 16.020 8.098 1.00 86.31 291 GLU A CA 1
ATOM 2202 C C . GLU A 1 291 ? -23.822 16.946 8.105 1.00 86.31 291 GLU A C 1
ATOM 2204 O O . GLU A 1 291 ? -22.844 16.664 8.809 1.00 86.31 291 GLU A O 1
ATOM 2209 N N . PRO A 1 292 ? -23.831 18.061 7.349 1.00 83.94 292 PRO A N 1
ATOM 2210 C CA . PRO A 1 292 ? -22.717 19.003 7.329 1.00 83.94 292 PRO A CA 1
ATOM 2211 C C . PRO A 1 292 ? -22.371 19.527 8.730 1.00 83.94 292 PRO A C 1
ATOM 2213 O O . PRO A 1 292 ? -23.229 20.040 9.442 1.00 83.94 292 PRO A O 1
ATOM 2216 N N . GLY A 1 293 ? -21.097 19.423 9.119 1.00 81.00 293 GLY A N 1
ATOM 2217 C CA . GLY A 1 293 ? -20.597 19.923 10.406 1.00 81.00 293 GLY A CA 1
ATOM 2218 C C . GLY A 1 293 ? -20.918 19.044 11.621 1.00 81.00 293 GLY A C 1
ATOM 2219 O O . GLY A 1 293 ? -20.498 19.380 12.728 1.00 81.00 293 GLY A O 1
ATOM 2220 N N . LYS A 1 294 ? -21.616 17.916 11.440 1.00 87.62 294 LYS A N 1
ATOM 2221 C CA . LYS A 1 294 ? -21.867 16.955 12.517 1.00 87.62 294 LYS A CA 1
ATOM 2222 C C . LYS A 1 294 ? -20.598 16.183 12.853 1.00 87.62 294 LYS A C 1
ATOM 2224 O O . LYS A 1 294 ? -19.927 15.650 11.972 1.00 87.62 294 LYS A O 1
ATOM 2229 N N . ILE A 1 295 ? -20.297 16.109 14.145 1.00 85.06 295 ILE A N 1
ATOM 2230 C CA . ILE A 1 295 ? -19.229 15.270 14.683 1.00 85.06 295 ILE A CA 1
ATOM 2231 C C . ILE A 1 295 ? -19.871 13.981 15.180 1.00 85.06 295 ILE A C 1
ATOM 2233 O O . ILE A 1 295 ? -20.821 14.023 15.963 1.00 85.06 295 ILE A O 1
ATOM 2237 N N . TYR A 1 296 ? -19.343 12.848 14.732 1.00 90.44 296 TYR A N 1
ATOM 2238 C CA . TYR A 1 296 ? -19.758 11.533 15.201 1.00 90.44 296 TYR A CA 1
ATOM 2239 C C . TYR A 1 296 ? -18.854 11.135 16.380 1.00 90.44 296 TYR A C 1
ATOM 2241 O O . TYR A 1 296 ? -17.633 11.023 16.203 1.00 90.44 296 TYR A O 1
ATOM 2249 N N . PRO A 1 297 ? -19.403 11.044 17.606 1.00 91.88 297 PRO A N 1
ATOM 2250 C CA . PRO A 1 297 ? -18.608 10.763 18.791 1.00 91.88 297 PRO A CA 1
ATOM 2251 C C . PRO A 1 297 ? -18.114 9.307 18.796 1.00 91.88 297 PRO A C 1
ATOM 2253 O O . PRO A 1 297 ? -18.651 8.471 18.069 1.00 91.88 297 PRO A O 1
ATOM 2256 N N . PRO A 1 298 ? -17.103 8.991 19.620 1.00 94.81 298 PRO A N 1
ATOM 2257 C CA . PRO A 1 298 ? -16.655 7.619 19.807 1.00 94.81 298 PRO A CA 1
ATOM 2258 C C . PRO A 1 298 ? -17.771 6.732 20.369 1.00 94.81 298 PRO A C 1
ATOM 2260 O O . PRO A 1 298 ? -18.541 7.171 21.225 1.00 94.81 298 PRO A O 1
ATOM 2263 N N . VAL A 1 299 ? -17.811 5.481 19.922 1.00 96.00 299 VAL A N 1
ATOM 2264 C CA . VAL A 1 299 ? -18.744 4.449 20.388 1.00 96.00 299 VAL A CA 1
ATOM 2265 C C . VAL A 1 299 ? -17.957 3.399 21.164 1.00 96.00 299 VAL A C 1
ATOM 2267 O O . VAL A 1 299 ? -16.877 3.001 20.732 1.00 96.00 299 VAL A O 1
ATOM 2270 N N . GLU A 1 300 ? -18.460 2.997 22.329 1.00 95.44 300 GLU A N 1
ATOM 2271 C CA . GLU A 1 300 ? -17.859 1.924 23.129 1.00 95.44 300 GLU A CA 1
ATOM 2272 C C . GLU A 1 300 ? -18.017 0.581 22.404 1.00 95.44 300 GLU A C 1
ATOM 2274 O O . GLU A 1 300 ? -19.060 0.330 21.805 1.00 95.44 300 GLU A O 1
ATOM 2279 N N . ILE A 1 301 ? -16.971 -0.244 22.428 1.00 95.19 301 ILE A N 1
ATOM 2280 C CA . ILE A 1 301 ? -16.968 -1.581 21.826 1.00 95.19 301 ILE A CA 1
ATOM 2281 C C . ILE A 1 301 ? -16.580 -2.630 22.864 1.00 95.19 301 ILE A C 1
ATOM 2283 O O . ILE A 1 301 ? -15.731 -2.392 23.731 1.00 95.19 301 ILE A O 1
ATOM 2287 N N . GLU A 1 302 ? -17.153 -3.816 22.725 1.00 92.88 302 GLU A N 1
ATOM 2288 C CA . GLU A 1 302 ? -16.957 -4.945 23.621 1.00 92.88 302 GLU A CA 1
ATOM 2289 C C . GLU A 1 302 ? -16.616 -6.231 22.857 1.00 92.88 302 GLU A C 1
ATOM 2291 O O . GLU A 1 302 ? -16.640 -6.317 21.631 1.00 92.88 302 GLU A O 1
ATOM 2296 N N . ASN A 1 303 ? -16.242 -7.268 23.602 1.00 92.25 303 ASN A N 1
ATOM 2297 C CA . ASN A 1 303 ? -16.007 -8.585 23.026 1.00 92.25 303 ASN A CA 1
ATOM 2298 C C . ASN A 1 303 ? -17.287 -9.139 22.379 1.00 92.25 303 ASN A C 1
ATOM 2300 O O . ASN A 1 303 ? -18.351 -9.110 22.987 1.00 92.25 303 ASN A O 1
ATOM 2304 N N . SER A 1 304 ? -17.137 -9.796 21.229 1.00 91.44 304 SER A N 1
ATOM 2305 C CA . SER A 1 304 ? -18.197 -10.342 20.363 1.00 91.44 304 SER A CA 1
ATOM 2306 C C . SER A 1 304 ? -18.946 -9.324 19.507 1.00 91.44 304 SER A C 1
ATOM 2308 O O . SER A 1 304 ? -19.780 -9.733 18.701 1.00 91.44 304 SER A O 1
ATOM 2310 N N . ASP A 1 305 ? -18.622 -8.037 19.613 1.00 94.75 305 ASP A N 1
ATOM 2311 C CA . ASP A 1 305 ? -19.121 -7.033 18.681 1.00 94.75 305 ASP A CA 1
ATOM 2312 C C . ASP A 1 305 ? -18.564 -7.235 17.271 1.00 94.75 305 ASP A C 1
ATOM 2314 O O . ASP A 1 305 ? -17.467 -7.774 17.076 1.00 94.75 305 ASP A O 1
ATOM 2318 N N . ARG A 1 306 ? -19.301 -6.756 16.269 1.00 94.25 306 ARG A N 1
ATOM 2319 C CA . ARG A 1 306 ? -18.872 -6.766 14.870 1.00 94.25 306 ARG A CA 1
ATOM 2320 C C . ARG A 1 306 ? -18.807 -5.361 14.304 1.00 94.25 306 ARG A C 1
ATOM 2322 O O . ARG A 1 306 ? -19.755 -4.591 14.380 1.00 94.25 306 ARG A O 1
ATOM 2329 N N . LEU A 1 307 ? -17.671 -5.038 13.700 1.00 96.12 307 LEU A N 1
ATOM 2330 C CA . LEU A 1 307 ? -17.410 -3.755 13.062 1.00 96.12 307 LEU A CA 1
ATOM 2331 C C . LEU A 1 307 ? -17.457 -3.924 11.546 1.00 96.12 307 LEU A C 1
ATOM 2333 O O . LEU A 1 307 ? -16.551 -4.519 10.961 1.00 96.12 307 LEU A O 1
ATOM 2337 N N . HIS A 1 308 ? -18.486 -3.367 10.918 1.00 94.19 308 HIS A N 1
ATOM 2338 C CA . HIS A 1 308 ? -18.658 -3.329 9.471 1.00 94.19 308 HIS A CA 1
ATOM 2339 C C . HIS A 1 308 ? -18.069 -2.028 8.922 1.00 94.19 308 HIS A C 1
ATOM 2341 O O . HIS A 1 308 ? -18.571 -0.939 9.204 1.00 94.19 308 HIS A O 1
ATOM 2347 N N . LEU A 1 309 ? -16.980 -2.131 8.162 1.00 93.00 309 LEU A N 1
ATOM 2348 C CA . LEU A 1 309 ? -16.294 -1.014 7.513 1.00 93.00 309 LEU A CA 1
ATOM 2349 C C . LEU A 1 309 ? -16.614 -1.063 6.017 1.00 93.00 309 LEU A C 1
ATOM 2351 O O . LEU A 1 309 ? -16.042 -1.865 5.272 1.00 93.00 309 LEU A O 1
ATOM 2355 N N . GLY A 1 310 ? -17.521 -0.197 5.571 1.00 87.00 310 GLY A N 1
ATOM 2356 C CA . GLY A 1 310 ? -18.112 -0.314 4.241 1.00 87.00 310 GLY A CA 1
ATOM 2357 C C . GLY A 1 310 ? -18.917 -1.609 4.065 1.00 87.00 310 GLY A C 1
ATOM 2358 O O . GLY A 1 310 ? -19.586 -2.071 4.983 1.00 87.00 310 GLY A O 1
ATOM 2359 N N . LEU A 1 311 ? -18.871 -2.174 2.862 1.00 82.56 311 LEU A N 1
ATOM 2360 C CA . LEU A 1 311 ? -19.617 -3.357 2.437 1.00 82.56 311 LEU A CA 1
ATOM 2361 C C . LEU A 1 311 ? -18.821 -4.661 2.569 1.00 82.56 311 LEU A C 1
ATOM 2363 O O . LEU A 1 311 ? -19.414 -5.710 2.805 1.00 82.56 311 LEU A O 1
ATOM 2367 N N . TYR A 1 312 ? -17.497 -4.625 2.381 1.00 83.25 312 TYR A N 1
ATOM 2368 C CA . TYR A 1 312 ? -16.693 -5.850 2.220 1.00 83.25 312 TYR A CA 1
ATOM 2369 C C . TYR A 1 312 ? -15.773 -6.181 3.396 1.00 83.25 312 TYR A C 1
ATOM 2371 O O . TYR A 1 312 ? -15.029 -7.164 3.338 1.00 83.25 312 TYR A O 1
ATOM 2379 N N . THR A 1 313 ? -15.778 -5.369 4.452 1.00 89.62 313 THR A N 1
ATOM 2380 C CA . THR A 1 313 ? -14.899 -5.573 5.606 1.00 89.62 313 THR A CA 1
ATOM 2381 C C . THR A 1 313 ? -15.725 -5.695 6.869 1.00 89.62 313 THR A C 1
ATOM 2383 O O . THR A 1 313 ? -16.369 -4.732 7.269 1.00 89.62 313 THR A O 1
ATOM 2386 N N . THR A 1 314 ? -15.667 -6.856 7.520 1.00 93.69 314 THR A N 1
ATOM 2387 C CA . THR A 1 314 ? -16.247 -7.044 8.852 1.00 93.69 314 THR A CA 1
ATOM 2388 C C . THR A 1 314 ? -15.190 -7.599 9.796 1.00 93.69 314 THR A C 1
ATOM 2390 O O . THR A 1 314 ? -14.543 -8.599 9.481 1.00 93.69 314 THR A O 1
ATOM 2393 N N . PHE A 1 315 ? -15.016 -6.971 10.956 1.00 95.19 315 PHE A N 1
ATOM 2394 C CA . PHE A 1 315 ? -14.165 -7.477 12.030 1.00 95.19 315 PHE A CA 1
ATOM 2395 C C . PHE A 1 315 ? -15.006 -7.947 13.208 1.00 95.19 315 PHE A C 1
ATOM 2397 O O . PHE A 1 315 ? -15.815 -7.180 13.716 1.00 95.19 315 PHE A O 1
ATOM 2404 N N . LEU A 1 316 ? -14.766 -9.170 13.674 1.00 93.44 316 LEU A N 1
ATOM 2405 C CA . LEU A 1 316 ? -15.228 -9.639 14.973 1.00 93.44 316 LEU A CA 1
ATOM 2406 C C . LEU A 1 316 ? -14.244 -9.168 16.049 1.00 93.44 316 LEU A C 1
ATOM 2408 O O . LEU A 1 316 ? -13.043 -9.435 15.954 1.00 93.44 316 LEU A 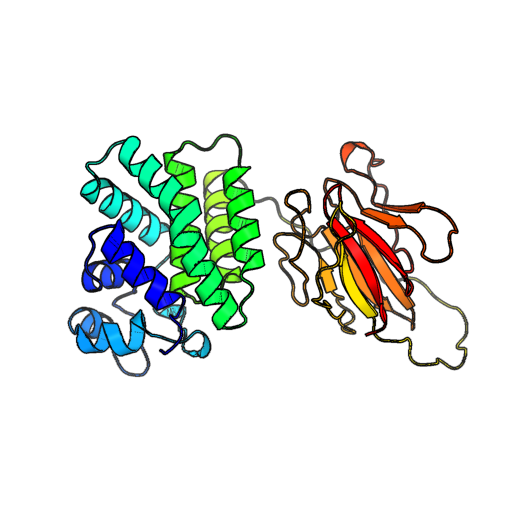O 1
ATOM 2412 N N . VAL A 1 317 ? -14.756 -8.486 17.066 1.00 94.69 317 VAL A N 1
ATOM 2413 C CA . VAL A 1 317 ? -14.002 -8.082 18.250 1.00 94.69 317 VAL A CA 1
ATOM 2414 C C . VAL A 1 317 ? -13.901 -9.279 19.187 1.00 94.69 317 VAL A C 1
ATOM 2416 O O . VAL A 1 317 ? -14.911 -9.871 19.563 1.00 94.69 317 VAL A O 1
ATOM 2419 N N . ILE A 1 318 ? -12.686 -9.646 19.573 1.00 92.25 318 ILE A N 1
ATOM 2420 C CA . ILE A 1 318 ? -12.424 -10.773 20.471 1.00 92.25 318 ILE A CA 1
ATOM 2421 C C . ILE A 1 318 ? -11.516 -10.344 21.618 1.00 92.25 318 ILE A C 1
ATOM 2423 O O . ILE A 1 318 ? -10.743 -9.397 21.482 1.00 92.25 318 ILE A O 1
ATOM 2427 N N . VAL A 1 319 ? -11.581 -11.047 22.744 1.00 88.31 319 VAL A N 1
ATOM 2428 C CA . VAL A 1 319 ? -10.538 -10.956 23.773 1.00 88.31 319 VAL A CA 1
ATOM 2429 C C . VAL A 1 319 ? -9.271 -11.642 23.259 1.00 88.31 319 VAL A C 1
ATOM 2431 O O . VAL A 1 319 ? -9.333 -12.787 22.809 1.00 88.31 319 VAL A O 1
ATOM 2434 N N . ASP A 1 320 ? -8.156 -10.916 23.326 1.00 72.44 320 ASP A N 1
ATOM 2435 C CA . ASP A 1 320 ? -6.793 -11.375 23.019 1.00 72.44 320 ASP A CA 1
ATOM 2436 C C . ASP A 1 320 ? -6.090 -11.894 24.285 1.00 72.44 320 ASP A C 1
ATOM 2438 O O . ASP A 1 320 ? -6.153 -11.195 25.330 1.00 72.44 320 ASP A O 1
#

Secondary structure (DSSP, 8-state):
-PPPPHHHHHHHHHHHTS---HHHHHHHHB-TT-EETTEEHHHHTT-HHHHIIIIIT--GGG--GGGBPPHHHHHHHHHHHHHHHTTSHHHHHHHHHHHHHTHHHHHHHHHHHHTT--HHHHHHHHHHHHT-TT--HHHHHHHHHHHHHHHHHHT-HHHHHHHHHHHHHHHTT----------------------PPPPPEEEEEE-TTSPEEEEEEEPP-STT-EEESSS-SSSSEE----TTS-SS-EEEEEETTEEEEEE-S-SS-EEEE-TTS--EEEEE--GGGPPTT-----EEE-TT-EEEETTTEEEEEEE-

Radius of gyration: 22.68 Å; chains: 1; bounding box: 63×43×70 Å